Protein AF-0000000066062321 (afdb_homodimer)

Nearest PDB structures (foldseek):
  8ylg-assembly1_B  TM=7.513E-01  e=1.293E-10  Burkholderia thailandensis
  3gfm-assembly1_A-2  TM=7.451E-01  e=4.546E-08  Sulfurisphaera tokodaii
  3zmd-assembly2_D  TM=7.641E-01  e=1.041E-07  Streptomyces coelicolor
  4ld5-assembly1_A  TM=7.174E-01  e=3.278E-07  Staphylococcus aureus
  3f3x-assembly1_A-2  TM=6.915E-01  e=3.076E-07  Saccharolobus solfataricus

Organism: Escherichia coli (NCBI:txid562)

Secondary structure (DSSP, 8-state):
--HHHHHHHHHHHHHHH-TTS-HHHHHHHHHHHHHHHHHHHHHHHHHHTTT--HHHHHHHHHHHHSGGGEE-HHHHHHHHT--HHHHHHHHHHHHHTTSEEEEE-SS-TT-EEEEE-HHHHHHHHHHHHHHHHHHHHHTTTS-HHHHHHHHHHHHHHHHHHHT-/--HHHHHHHHHHHHHHH-TTS-HHHHHHHHHHHHHHHHHHHHHHHHHHTTT--HHHHHHHHHHHHSTTSEE-HHHHHHHHT--HHHHHHHHHHHHHTTSEEEEE-SS-TT-EEEEE-HHHHHHHHHHHHHHHHHHHHHTTTS-HHHHHHHHHHHHHHHHHHHT-

pLDDT: mean 87.64, std 11.17, range [34.56, 98.19]

InterPro domains:
  IPR000835 MarR-type HTH domain [PF12802] (50-110)
  IPR000835 MarR-type HTH domain [PR00598] (71-87)
  IPR000835 MarR-type HTH domain [PR00598] (88-103)
  IPR000835 MarR-type HTH domain [PR00598] (107-123)
  IPR000835 MarR-type HTH domain [PR00598] (137-157)
  IPR000835 MarR-type HTH domain [PS50995] (25-159)
  IPR000835 MarR-type HTH domain [SM00347] (45-147)
  IPR011991 ArsR-like helix-turn-helix domain [cd00090] (60-124)
  IPR023187 Transcriptional regulator MarR-type, conserved site [PS01117] (86-120)
  IPR036388 Winged helix-like DNA-binding domain superfamily [G3DSA:1.10.10.10] (4-163)
  IPR036390 Winged helix DNA-binding domain superfamily [SSF46785] (16-162)

Sequence (328 aa):
MNNTDLLEKIIRHQQNKDPAYPFREHLLMQLCIRVNKKIQNSTSEFFGAYGINHSVYMVLAILSMEEQHCLSPSEISQKLQFTRTNITRITDFLEKAGYIKRTDSREDRRTKKISLTSEGMFFIQRLTLAQNTYLKELWSNLTCDECEMFEVISKKLLAHFSDIMNNTDLLEKIIRHQQNKDPAYPFREHLLMQLCIRVNKKIQNSTSEFFGAYGINHSVYMVLAILSMEEQHCLSPSEISQKLQFTRTNITRITDFLEKAGYIKRTDSREDRRTKKISLTSEGMFFIQRLTLAQNTYLKELWSNLTCDECEMFEVISKKLLAHFSDI

Foldseek 3Di:
DDPLVVLLVVLVVVCVVPVPRPSVVSVVVSVVVVVVVVVQVLQQVLVVVVVDGPVLLLLLVVLLPDDQSKDFLVVSCVVVVDDSVVSVVSLVVCVVVVQWDWDQDPVHSPTIMIGGDPVNNVSSVVSVVSVVVVVCVVCVVDDPVRVVVVVVVVVVVVVVVVVD/DDVLVVLLVVLVVVCVVPVPRPSVVSVVVSVVVVVVVVVQVLQQVLVVVVVDGPVLLLLLVVLLPDPQSKDFLVVSCVVVVDDSVVSVVSLVVCVVVVQWDWDQDPVHSPTIMIHGDPVNNVSSVVSVVSVVVVVCVVCVPDDPVRVVVVVVVVVVVVVVVVVD

Solvent-accessible surface area (backbone atoms only — not comparable to full-atom values): 17795 Å² total; per-residue (Å²): 137,61,68,56,62,50,48,50,51,52,46,51,52,44,33,71,74,34,80,83,43,52,51,68,47,50,50,50,52,51,41,48,52,51,40,44,51,49,50,50,51,52,51,49,50,58,36,44,75,73,75,42,48,71,69,53,48,50,52,52,49,54,31,69,70,33,77,90,17,46,41,35,66,66,54,50,24,65,70,59,69,46,52,68,68,55,49,50,53,46,49,52,53,34,36,74,72,48,27,32,46,79,40,69,29,85,88,41,77,82,36,54,30,40,27,58,31,75,59,23,48,53,48,52,53,51,49,51,55,53,47,40,54,50,39,52,60,70,52,58,88,50,52,75,67,52,49,52,48,49,48,53,51,40,52,51,53,43,55,54,56,72,71,99,138,63,66,57,63,49,49,51,50,52,48,49,52,46,33,72,74,35,80,84,42,52,52,68,48,51,49,48,51,52,42,48,53,51,41,45,51,50,51,50,52,51,51,50,52,56,36,44,74,72,75,42,50,70,66,53,48,50,54,52,49,56,30,67,69,33,95,78,18,51,43,32,67,65,54,51,24,65,70,61,68,45,52,68,69,55,49,51,53,46,50,52,52,34,37,74,72,47,28,33,48,77,41,68,30,85,90,42,77,82,38,53,30,39,26,61,30,75,58,22,50,52,49,51,51,51,49,50,54,53,48,41,56,50,38,51,59,70,50,59,87,49,52,75,67,53,50,51,49,51,48,54,51,40,50,53,54,43,56,56,58,72,70,100

Radius of gyration: 24.1 Å; Cα contacts (8 Å, |Δi|>4): 325; chains: 2; bounding box: 48×64×63 Å

Structure (mmCIF, N/CA/C/O backbone):
data_AF-0000000066062321-model_v1
#
loop_
_entity.id
_entity.type
_entity.pdbx_description
1 polymer 'HTH-type transcriptional regulator PapX'
#
loop_
_atom_site.group_PDB
_atom_site.id
_atom_site.type_symbol
_atom_site.label_atom_id
_atom_site.label_alt_id
_atom_site.label_comp_id
_atom_site.label_asym_id
_atom_site.label_entity_id
_atom_site.label_seq_id
_atom_site.pdbx_PDB_ins_code
_atom_site.Cartn_x
_atom_site.Cartn_y
_atom_site.Cartn_z
_atom_site.occupancy
_atom_site.B_iso_or_equiv
_atom_site.auth_seq_id
_atom_site.auth_comp_id
_atom_site.auth_asym_id
_atom_site.auth_atom_id
_atom_site.pdbx_PDB_model_num
ATOM 1 N N . MET A 1 1 ? 7.809 1.771 16.75 1 35.53 1 MET A N 1
ATOM 2 C CA . MET A 1 1 ? 6.688 2.611 17.156 1 35.53 1 MET A CA 1
ATOM 3 C C . MET A 1 1 ? 6.051 3.295 15.953 1 35.53 1 MET A C 1
ATOM 5 O O . MET A 1 1 ? 6.715 4.051 15.242 1 35.53 1 MET A O 1
ATOM 9 N N . ASN A 1 2 ? 5.027 2.715 15.102 1 51.47 2 ASN A N 1
ATOM 10 C CA . ASN A 1 2 ? 4.594 2.799 13.711 1 51.47 2 ASN A CA 1
ATOM 11 C C . ASN A 1 2 ? 3.863 4.109 13.43 1 51.47 2 ASN A C 1
ATOM 13 O O . ASN A 1 2 ? 3.32 4.73 14.344 1 51.47 2 ASN A O 1
ATOM 17 N N . ASN A 1 3 ? 4.438 4.949 12.43 1 62.38 3 ASN A N 1
ATOM 18 C CA . ASN A 1 3 ? 3.934 6.195 11.859 1 62.38 3 ASN A CA 1
ATOM 19 C C . ASN A 1 3 ? 2.418 6.301 12 1 62.38 3 ASN A C 1
ATOM 21 O O . ASN A 1 3 ? 1.872 7.406 12.07 1 62.38 3 ASN A O 1
ATOM 25 N N . THR A 1 4 ? 1.915 5.199 12.594 1 64.88 4 THR A N 1
ATOM 26 C CA . THR A 1 4 ? 0.459 5.176 12.68 1 64.88 4 THR A CA 1
ATOM 27 C C . THR A 1 4 ? -0.018 5.883 13.945 1 64.88 4 THR A C 1
ATOM 29 O O . THR A 1 4 ? -0.998 6.633 13.914 1 64.88 4 THR A O 1
ATOM 32 N N . ASP A 1 5 ? 0.69 5.582 15.07 1 72.44 5 ASP A N 1
ATOM 33 C CA . ASP A 1 5 ? 0.318 6.215 16.328 1 72.44 5 ASP A CA 1
ATOM 34 C C . ASP A 1 5 ? 0.43 7.734 16.234 1 72.44 5 ASP A C 1
ATOM 36 O O . ASP A 1 5 ? -0.42 8.453 16.766 1 72.44 5 ASP A O 1
ATOM 40 N N . LEU A 1 6 ? 1.456 8.078 15.602 1 76.12 6 LEU A N 1
ATOM 41 C CA . LEU A 1 6 ? 1.659 9.516 15.445 1 76.12 6 LEU A CA 1
ATOM 42 C C . LEU A 1 6 ? 0.573 10.133 14.57 1 76.12 6 LEU A C 1
ATOM 44 O O . LEU A 1 6 ? 0.088 11.227 14.852 1 76.12 6 LEU A O 1
ATOM 48 N N . LEU A 1 7 ? 0.237 9.453 13.547 1 75.75 7 LEU A N 1
ATOM 49 C CA . LEU A 1 7 ? -0.83 9.945 12.68 1 75.75 7 LEU A CA 1
ATOM 50 C C . LEU A 1 7 ? -2.133 10.102 13.453 1 75.75 7 LEU A C 1
ATOM 52 O O . LEU A 1 7 ? -2.871 11.062 13.25 1 75.75 7 LEU A O 1
ATOM 56 N N . GLU A 1 8 ? -2.334 9.156 14.32 1 76.81 8 GLU A N 1
ATOM 57 C CA . GLU A 1 8 ? -3.527 9.25 15.156 1 76.81 8 GLU A CA 1
ATOM 58 C C . GLU A 1 8 ? -3.48 10.477 16.062 1 76.81 8 GLU A C 1
ATOM 60 O O . GLU A 1 8 ? -4.5 11.141 16.266 1 76.81 8 GLU A O 1
ATOM 65 N N . LYS A 1 9 ? -2.311 10.766 16.625 1 80.56 9 LYS A N 1
ATOM 66 C CA . LYS A 1 9 ? -2.145 11.953 17.453 1 80.56 9 LYS A CA 1
ATOM 67 C C . LYS A 1 9 ? -2.395 13.227 16.656 1 80.56 9 LYS A C 1
ATOM 69 O O . LYS A 1 9 ? -3.025 14.164 17.156 1 80.56 9 LYS A O 1
ATOM 74 N N . ILE A 1 10 ? -1.881 13.234 15.453 1 80.88 10 ILE A N 1
ATOM 75 C CA . ILE A 1 10 ? -2.053 14.391 14.586 1 80.88 10 ILE A CA 1
ATOM 76 C C . ILE A 1 10 ? -3.535 14.586 14.273 1 80.88 10 ILE A C 1
ATOM 78 O O . ILE A 1 10 ? -4.043 15.711 14.32 1 80.88 10 ILE A O 1
ATOM 82 N N . ILE A 1 11 ? -4.164 13.523 14.047 1 80.75 11 ILE A N 1
ATOM 83 C CA . ILE A 1 11 ? -5.586 13.57 13.719 1 80.75 11 ILE A CA 1
ATOM 84 C C . ILE A 1 11 ? -6.375 14.094 14.922 1 80.75 11 ILE A C 1
ATOM 86 O O . ILE A 1 11 ? -7.254 14.945 14.766 1 80.75 11 ILE A O 1
ATOM 90 N N . ARG A 1 12 ? -6.023 13.578 16.047 1 81.62 12 ARG A N 1
ATOM 91 C CA . ARG A 1 12 ? -6.711 14.008 17.266 1 81.62 12 ARG A CA 1
ATOM 92 C C . ARG A 1 12 ? -6.465 15.492 17.531 1 81.62 12 ARG A C 1
ATOM 94 O O . ARG A 1 12 ? -7.367 16.203 17.969 1 81.62 12 ARG A O 1
ATOM 101 N N . HIS A 1 13 ? -5.25 15.891 17.375 1 82.88 13 HIS A N 1
ATOM 102 C CA . HIS A 1 13 ? -4.906 17.297 17.531 1 82.88 13 HIS A CA 1
ATOM 103 C C . HIS A 1 13 ? -5.738 18.172 16.609 1 82.88 13 HIS A C 1
ATOM 105 O O . HIS A 1 13 ? -6.289 19.188 17.031 1 82.88 13 HIS A O 1
ATOM 111 N N . GLN A 1 14 ? -5.855 17.766 15.383 1 83 14 GLN A N 1
ATOM 112 C CA . GLN A 1 14 ? -6.613 18.531 14.406 1 83 14 GLN A CA 1
ATOM 113 C C . GLN A 1 14 ? -8.102 18.531 14.734 1 83 14 GLN A C 1
ATOM 115 O O . GLN A 1 14 ? -8.773 19.547 14.578 1 83 14 GLN A O 1
ATOM 120 N N . GLN A 1 15 ? -8.508 17.391 15.148 1 82.12 15 GLN A N 1
ATOM 121 C CA . GLN A 1 15 ? -9.914 17.281 15.531 1 82.12 15 GLN A CA 1
ATOM 122 C C . GLN A 1 15 ? -10.25 18.234 16.688 1 82.12 15 GLN A C 1
ATOM 124 O O . GLN A 1 15 ? -11.336 18.812 16.719 1 82.12 15 GLN A O 1
ATOM 129 N N . ASN A 1 16 ? -9.344 18.344 17.641 1 83.56 16 ASN A N 1
ATOM 130 C CA . ASN A 1 16 ? -9.539 19.234 18.781 1 83.56 16 ASN A CA 1
ATOM 131 C C . ASN A 1 16 ? -9.523 20.703 18.359 1 83.56 16 ASN A C 1
ATOM 133 O O . ASN A 1 16 ? -10.258 21.531 18.906 1 83.56 16 ASN A O 1
ATOM 137 N N . LYS A 1 17 ? -8.742 20.984 17.406 1 81.06 17 LYS A N 1
ATOM 138 C CA . LYS A 1 17 ? -8.617 22.359 16.922 1 81.06 17 LYS A CA 1
ATOM 139 C C . LYS A 1 17 ? -9.82 22.75 16.062 1 81.06 17 LYS A C 1
ATOM 141 O O . LYS A 1 17 ? -10.289 23.891 16.141 1 81.06 17 LYS A O 1
ATOM 146 N N . ASP A 1 18 ? -10.266 21.875 15.18 1 82.38 18 ASP A N 1
ATOM 147 C CA . ASP A 1 18 ? -11.383 22.109 14.266 1 82.38 18 ASP A CA 1
ATOM 148 C C . ASP A 1 18 ? -12.383 20.953 14.312 1 82.38 18 ASP A C 1
ATOM 150 O O . ASP A 1 18 ? -12.164 19.906 13.695 1 82.38 18 ASP A O 1
ATOM 154 N N . PRO A 1 19 ? -13.453 21.234 15.047 1 78.75 19 PRO A N 1
ATOM 155 C CA . PRO A 1 19 ? -14.461 20.188 15.188 1 78.75 19 PRO A CA 1
ATOM 156 C C . PRO A 1 19 ? -14.992 19.688 13.844 1 78.75 19 PRO A C 1
ATOM 158 O O . PRO A 1 19 ? -15.539 18.578 13.758 1 78.75 19 PRO A O 1
ATOM 161 N N . ALA A 1 20 ? -14.867 20.516 12.75 1 81.19 20 ALA A N 1
ATOM 162 C CA . ALA A 1 20 ? -15.344 20.109 11.43 1 81.19 20 ALA A CA 1
ATOM 163 C C . ALA A 1 20 ? -14.305 19.266 10.711 1 81.19 20 ALA A C 1
ATOM 165 O O . ALA A 1 20 ? -14.508 18.859 9.562 1 81.19 20 ALA A O 1
ATOM 166 N N . TYR A 1 21 ? -13.273 18.938 11.492 1 84.12 21 TYR A N 1
ATOM 167 C CA . TYR A 1 21 ? -12.211 18.094 10.953 1 84.12 21 TYR A CA 1
ATOM 168 C C . TYR A 1 21 ? -12.75 16.719 10.578 1 84.12 21 TYR A C 1
ATOM 170 O O . TYR A 1 21 ? -13.484 16.094 11.359 1 84.12 21 TYR A O 1
ATOM 178 N N . PRO A 1 22 ? -12.453 16.312 9.352 1 87.38 22 PRO A N 1
ATOM 179 C CA . PRO A 1 22 ? -12.938 15 8.922 1 87.38 22 PRO A CA 1
ATOM 180 C C . PRO A 1 22 ? -12.18 13.852 9.578 1 87.38 22 PRO A C 1
ATOM 182 O O . PRO A 1 22 ? -11.477 13.102 8.898 1 87.38 22 PRO A O 1
ATOM 185 N N . PHE A 1 23 ? -12.531 13.719 10.852 1 85.25 23 PHE A N 1
ATOM 186 C CA . PHE A 1 23 ? -11.828 12.734 11.664 1 85.25 23 PHE A CA 1
ATOM 187 C C . PHE A 1 23 ? -12.055 11.328 11.117 1 85.25 23 PHE A C 1
ATOM 189 O O . PHE A 1 23 ? -11.094 10.57 10.945 1 85.25 23 PHE A O 1
ATOM 196 N N . ARG A 1 24 ? -13.25 11.016 10.836 1 86 24 ARG A N 1
ATOM 197 C CA . ARG A 1 24 ? -13.586 9.68 10.359 1 86 24 ARG A CA 1
ATOM 198 C C . ARG A 1 24 ? -12.844 9.359 9.062 1 86 24 ARG A C 1
ATOM 200 O O . ARG A 1 24 ? -12.258 8.281 8.93 1 86 24 ARG A O 1
ATOM 207 N N . GLU A 1 25 ? -12.828 10.312 8.188 1 88.75 25 GLU A N 1
ATOM 208 C CA . GLU A 1 25 ? -12.188 10.117 6.887 1 88.75 25 GLU A CA 1
ATOM 209 C C . GLU A 1 25 ? -10.688 9.898 7.035 1 88.75 25 GLU A C 1
ATOM 211 O O . GLU A 1 25 ? -10.102 9.07 6.336 1 88.75 25 GLU A O 1
ATOM 216 N N . HIS A 1 26 ? -10.164 10.602 7.934 1 87.94 26 HIS A N 1
ATOM 217 C CA . HIS A 1 26 ? -8.734 10.445 8.18 1 87.94 26 HIS A CA 1
ATOM 218 C C . HIS A 1 26 ? -8.43 9.086 8.789 1 87.94 26 HIS A C 1
ATOM 220 O O . HIS A 1 26 ? -7.453 8.43 8.406 1 87.94 26 HIS A O 1
ATOM 226 N N . LEU A 1 27 ? -9.234 8.727 9.711 1 85.06 27 LEU A N 1
ATOM 227 C CA . LEU A 1 27 ? -9.07 7.418 10.336 1 85.06 27 LEU A CA 1
ATOM 228 C C . LEU A 1 27 ? -9.188 6.301 9.305 1 85.06 27 LEU A C 1
ATOM 230 O O . LEU A 1 27 ? -8.383 5.359 9.312 1 85.06 27 LEU A O 1
ATOM 234 N N . LEU A 1 28 ? -10.133 6.367 8.453 1 89.75 28 LEU A N 1
ATOM 235 C CA . LEU A 1 28 ? -10.336 5.359 7.422 1 89.75 28 LEU A CA 1
ATOM 236 C C . LEU A 1 28 ? -9.117 5.27 6.504 1 89.75 28 LEU A C 1
ATOM 238 O O . LEU A 1 28 ? -8.711 4.172 6.113 1 89.75 28 LEU A O 1
ATOM 242 N N . MET A 1 29 ? -8.617 6.379 6.191 1 88.38 29 MET A N 1
ATOM 243 C CA . MET A 1 29 ? -7.418 6.406 5.363 1 88.38 29 MET A CA 1
ATOM 244 C C . MET A 1 29 ? -6.258 5.711 6.066 1 88.38 29 MET A C 1
ATOM 246 O O . MET A 1 29 ? -5.547 4.91 5.457 1 88.38 29 MET A O 1
ATOM 250 N N . GLN A 1 30 ? -6.113 6.043 7.32 1 84.62 30 GLN A N 1
ATOM 251 C CA . GLN A 1 30 ? -5.051 5.426 8.109 1 84.62 30 GLN A CA 1
ATOM 252 C C . GLN A 1 30 ? -5.23 3.912 8.188 1 84.62 30 GLN A C 1
ATOM 254 O O . GLN A 1 30 ? -4.262 3.16 8.086 1 84.62 30 GLN A O 1
ATOM 259 N N . LEU A 1 31 ? -6.391 3.49 8.359 1 87.19 31 LEU A N 1
ATOM 260 C CA . LEU A 1 31 ? -6.691 2.066 8.453 1 87.19 31 LEU A CA 1
ATOM 261 C C . LEU A 1 31 ? -6.395 1.361 7.129 1 87.19 31 LEU A C 1
ATOM 263 O O . LEU A 1 31 ? -5.832 0.263 7.121 1 87.19 31 LEU A O 1
ATOM 267 N N . CYS A 1 32 ? -6.742 1.964 6.043 1 88.44 32 CYS A N 1
ATOM 268 C CA . CYS A 1 32 ? -6.426 1.414 4.73 1 88.44 32 CYS A CA 1
ATOM 269 C C . CYS A 1 32 ? -4.926 1.195 4.574 1 88.44 32 CYS A C 1
ATOM 271 O O . CYS A 1 32 ? -4.492 0.13 4.137 1 88.44 32 CYS A O 1
ATOM 273 N N . ILE A 1 33 ? -4.219 2.158 4.992 1 84.69 33 ILE A N 1
ATOM 274 C CA . ILE A 1 33 ? -2.768 2.121 4.852 1 84.69 33 ILE A CA 1
ATOM 275 C C . ILE A 1 33 ? -2.191 1.019 5.738 1 84.69 33 ILE A C 1
ATOM 277 O O . ILE A 1 33 ? -1.355 0.229 5.293 1 84.69 33 ILE A O 1
ATOM 281 N N . ARG A 1 34 ? -2.645 0.97 6.918 1 85.44 34 ARG A N 1
ATOM 282 C CA . ARG A 1 34 ? -2.129 -0.003 7.875 1 85.44 34 ARG A CA 1
ATOM 283 C C . ARG A 1 34 ? -2.477 -1.426 7.453 1 85.44 34 ARG A C 1
ATOM 285 O O . ARG A 1 34 ? -1.644 -2.33 7.555 1 85.44 34 ARG A O 1
ATOM 292 N N . VAL A 1 35 ? -3.646 -1.633 7.016 1 88.88 35 VAL A N 1
ATOM 293 C CA . VAL A 1 35 ? -4.078 -2.955 6.574 1 88.88 35 VAL A CA 1
ATOM 294 C C . VAL A 1 35 ? -3.232 -3.4 5.383 1 88.88 35 VAL A C 1
ATOM 296 O O . VAL A 1 35 ? -2.748 -4.535 5.348 1 88.88 35 VAL A O 1
ATOM 299 N N . ASN A 1 36 ? -3.096 -2.545 4.48 1 87.69 36 ASN A N 1
ATOM 300 C CA . ASN A 1 36 ? -2.307 -2.881 3.299 1 87.69 36 ASN A CA 1
ATOM 301 C C . ASN A 1 36 ? -0.862 -3.209 3.664 1 87.69 36 ASN A C 1
ATOM 303 O O . ASN A 1 36 ? -0.272 -4.137 3.109 1 87.69 36 ASN A O 1
ATOM 307 N N . LYS A 1 37 ? -0.28 -2.418 4.504 1 85.75 37 LYS A N 1
ATOM 308 C CA . LYS A 1 37 ? 1.086 -2.684 4.945 1 85.75 37 LYS A CA 1
ATOM 309 C C . LYS A 1 37 ? 1.198 -4.066 5.578 1 85.75 37 LYS A C 1
ATOM 311 O O . LYS A 1 37 ? 2.156 -4.801 5.316 1 85.75 37 LYS A O 1
ATOM 316 N N . LYS A 1 38 ? 0.318 -4.371 6.352 1 86.25 38 LYS A N 1
ATOM 317 C CA . LYS A 1 38 ? 0.315 -5.676 7 1 86.25 38 LYS A CA 1
ATOM 318 C C . LYS A 1 38 ? 0.171 -6.801 5.977 1 86.25 38 LYS A C 1
ATOM 320 O O . LYS A 1 38 ? 0.867 -7.812 6.055 1 86.25 38 LYS A O 1
ATOM 325 N N . ILE A 1 39 ? -0.738 -6.645 5.086 1 87.44 39 ILE A N 1
ATOM 326 C CA . ILE A 1 39 ? -0.944 -7.633 4.031 1 87.44 39 ILE A CA 1
ATOM 327 C C . ILE A 1 39 ? 0.337 -7.789 3.217 1 87.44 39 ILE A C 1
ATOM 329 O O . ILE A 1 39 ? 0.768 -8.914 2.939 1 87.44 39 ILE A O 1
ATOM 333 N N . GLN A 1 40 ? 0.905 -6.715 2.861 1 87.44 40 GLN A N 1
ATOM 334 C CA . GLN A 1 40 ? 2.141 -6.754 2.088 1 87.44 40 GLN A CA 1
ATOM 335 C C . GLN A 1 40 ? 3.242 -7.484 2.848 1 87.44 40 GLN A C 1
ATOM 337 O O . GLN A 1 40 ? 3.936 -8.336 2.281 1 87.44 40 GLN A O 1
ATOM 342 N N . ASN A 1 41 ? 3.391 -7.129 4.105 1 88.44 41 ASN A N 1
ATOM 343 C CA . ASN A 1 41 ? 4.398 -7.785 4.934 1 88.44 41 ASN A CA 1
ATOM 344 C C . ASN A 1 41 ? 4.133 -9.289 5.047 1 88.44 41 ASN A C 1
ATOM 346 O O . ASN A 1 41 ? 5.059 -10.094 4.922 1 88.44 41 ASN A O 1
ATOM 350 N N . SER A 1 42 ? 2.912 -9.609 5.281 1 88.56 42 SER A N 1
ATOM 351 C CA . SER A 1 42 ? 2.531 -11.008 5.422 1 88.56 42 SER A CA 1
ATOM 352 C C . SER A 1 42 ? 2.768 -11.781 4.125 1 88.56 42 SER A C 1
ATOM 354 O O . SER A 1 42 ? 3.297 -12.891 4.148 1 88.56 42 SER A O 1
ATOM 356 N N . THR A 1 43 ? 2.416 -11.203 3.035 1 90.12 43 THR A N 1
ATOM 357 C CA . THR A 1 43 ? 2.59 -11.844 1.733 1 90.12 43 THR A CA 1
ATOM 358 C C . THR A 1 43 ? 4.07 -12.008 1.408 1 90.12 43 THR A C 1
ATOM 360 O O . THR A 1 43 ? 4.488 -13.055 0.906 1 90.12 43 THR A O 1
ATOM 363 N N . SER A 1 44 ? 4.82 -10.953 1.71 1 92.44 44 SER A N 1
ATOM 364 C CA . SER A 1 44 ? 6.262 -11.031 1.497 1 92.44 44 SER A CA 1
ATOM 365 C C . SER A 1 44 ? 6.883 -12.156 2.324 1 92.44 44 SER A C 1
ATOM 367 O O . SER A 1 44 ? 7.754 -12.883 1.839 1 92.44 44 SER A O 1
ATOM 369 N N . GLU A 1 45 ? 6.453 -12.242 3.531 1 92.69 45 GLU A N 1
ATOM 370 C CA . GLU A 1 45 ? 6.941 -13.305 4.398 1 92.69 45 GLU A CA 1
ATOM 371 C C . GLU A 1 45 ? 6.566 -14.68 3.85 1 92.69 45 GLU A C 1
ATOM 373 O O . GLU A 1 45 ? 7.375 -15.609 3.875 1 92.69 45 GLU A O 1
ATOM 378 N N . PHE A 1 46 ? 5.43 -14.836 3.379 1 93.12 46 PHE A N 1
ATOM 379 C CA . PHE A 1 46 ? 4.961 -16.094 2.805 1 93.12 46 PHE A CA 1
ATOM 380 C C . PHE A 1 46 ? 5.844 -16.516 1.637 1 93.12 46 PHE A C 1
ATOM 382 O O . PHE A 1 46 ? 6.387 -17.625 1.631 1 93.12 46 PHE A O 1
ATOM 389 N N . PHE A 1 47 ? 6.047 -15.648 0.625 1 94.94 47 PHE A N 1
ATOM 390 C CA . PHE A 1 47 ? 6.852 -15.977 -0.544 1 94.94 47 PHE A CA 1
ATOM 391 C C . PHE A 1 47 ? 8.32 -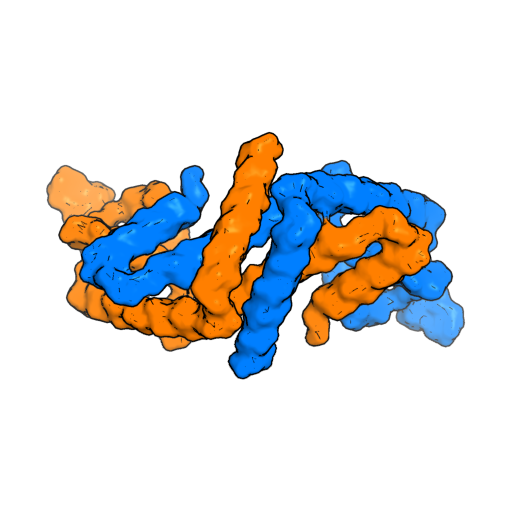16.156 -0.164 1 94.94 47 PHE A C 1
ATOM 393 O O . PHE A 1 47 ? 9.016 -17 -0.721 1 94.94 47 PHE A O 1
ATOM 400 N N . GLY A 1 48 ? 8.695 -15.328 0.773 1 95.75 48 GLY A N 1
ATOM 401 C CA . GLY A 1 48 ? 10.062 -15.445 1.263 1 95.75 48 GLY A CA 1
ATOM 402 C C . GLY A 1 48 ? 10.375 -16.812 1.826 1 95.75 48 GLY A C 1
ATOM 403 O O . GLY A 1 48 ? 11.508 -17.297 1.698 1 95.75 48 GLY A O 1
ATOM 404 N N . ALA A 1 49 ? 9.445 -17.422 2.42 1 95.38 49 ALA A N 1
ATOM 405 C CA . ALA A 1 49 ? 9.625 -18.75 2.996 1 95.38 49 ALA A CA 1
ATOM 406 C C . ALA A 1 49 ? 9.945 -19.781 1.913 1 95.38 49 ALA A C 1
ATOM 408 O O . ALA A 1 49 ? 10.531 -20.828 2.197 1 95.38 49 ALA A O 1
ATOM 409 N N . TYR A 1 50 ? 9.641 -19.469 0.687 1 95.56 50 TYR A N 1
ATOM 410 C CA . TYR A 1 50 ? 9.898 -20.359 -0.438 1 95.56 50 TYR A CA 1
ATOM 411 C C . TYR A 1 50 ? 11.07 -19.844 -1.278 1 95.56 50 TYR A C 1
ATOM 413 O O . TYR A 1 50 ? 11.32 -20.359 -2.371 1 95.56 50 TYR A O 1
ATOM 421 N N . GLY A 1 51 ? 11.68 -18.781 -0.813 1 95.56 51 GLY A N 1
ATOM 422 C CA . GLY A 1 51 ? 12.875 -18.25 -1.458 1 95.56 51 GLY A CA 1
ATOM 423 C C . GLY A 1 51 ? 12.578 -17.453 -2.709 1 95.56 51 GLY A C 1
ATOM 424 O O . GLY A 1 51 ? 13.43 -17.328 -3.592 1 95.56 51 GLY A O 1
ATOM 425 N N . ILE A 1 52 ? 11.344 -16.984 -2.85 1 96.56 52 ILE A N 1
ATOM 426 C CA . ILE A 1 52 ? 10.992 -16.219 -4.039 1 96.56 52 ILE A CA 1
ATOM 427 C C . ILE A 1 52 ? 10.266 -14.938 -3.627 1 96.56 52 ILE A C 1
ATOM 429 O O . ILE A 1 52 ? 9.984 -14.727 -2.443 1 96.56 52 ILE A O 1
ATOM 433 N N . ASN A 1 53 ? 10.023 -14.055 -4.547 1 94.06 53 ASN A N 1
ATOM 434 C CA . ASN A 1 53 ? 9.18 -12.883 -4.352 1 94.06 53 ASN A CA 1
ATOM 435 C C . ASN A 1 53 ? 7.938 -12.93 -5.238 1 94.06 53 ASN A C 1
ATOM 437 O O . ASN A 1 53 ? 7.723 -13.898 -5.961 1 94.06 53 ASN A O 1
ATOM 441 N N . HIS A 1 54 ? 7.148 -11.938 -5.105 1 90.5 54 HIS A N 1
ATOM 442 C CA . HIS A 1 54 ? 5.871 -11.906 -5.809 1 90.5 54 HIS A CA 1
ATOM 443 C C . HIS A 1 54 ? 6.074 -11.93 -7.32 1 90.5 54 HIS A C 1
ATOM 445 O O . HIS A 1 54 ? 5.312 -12.578 -8.047 1 90.5 54 HIS A O 1
ATOM 451 N N . SER A 1 55 ? 7.094 -11.258 -7.801 1 92.81 55 SER A N 1
ATOM 452 C CA . SER A 1 55 ? 7.328 -11.188 -9.242 1 92.81 55 SER A CA 1
ATOM 453 C C . SER A 1 55 ? 7.695 -12.555 -9.805 1 92.81 55 SER A C 1
ATOM 455 O O . SER A 1 55 ? 7.262 -12.914 -10.906 1 92.81 55 SER A O 1
ATOM 457 N N . VAL A 1 56 ? 8.516 -13.219 -9.094 1 95.56 56 VAL A N 1
ATOM 458 C CA . VAL A 1 56 ? 8.898 -14.57 -9.5 1 95.56 56 VAL A CA 1
ATOM 459 C C . VAL A 1 56 ? 7.656 -15.461 -9.539 1 95.56 56 VAL A C 1
ATOM 461 O O . VAL A 1 56 ? 7.457 -16.219 -10.492 1 95.56 56 VAL A O 1
ATOM 464 N N . TYR A 1 57 ? 6.836 -15.305 -8.547 1 93.44 57 TYR A N 1
ATOM 465 C CA . TYR A 1 57 ? 5.586 -16.062 -8.508 1 93.44 57 TYR A CA 1
ATOM 466 C C . TYR A 1 57 ? 4.73 -15.758 -9.734 1 93.44 57 TYR A C 1
ATOM 468 O O . TYR A 1 57 ? 4.164 -16.672 -10.344 1 93.44 57 TYR A O 1
ATOM 476 N N . MET A 1 58 ? 4.625 -14.547 -10.055 1 91.75 58 MET A N 1
ATOM 477 C CA . MET A 1 58 ? 3.785 -14.141 -11.18 1 91.75 58 MET A CA 1
ATOM 478 C C . MET A 1 58 ? 4.262 -14.781 -12.477 1 91.75 58 MET A C 1
ATOM 480 O O . MET A 1 58 ? 3.449 -15.227 -13.289 1 91.75 58 MET A O 1
ATOM 484 N N . VAL A 1 59 ? 5.484 -14.852 -12.688 1 94.88 59 VAL A N 1
ATOM 485 C CA . VAL A 1 59 ? 6.039 -15.469 -13.891 1 94.88 59 VAL A CA 1
ATOM 486 C C . VAL A 1 59 ? 5.699 -16.953 -13.914 1 94.88 59 VAL A C 1
ATOM 488 O O . VAL A 1 59 ? 5.238 -17.469 -14.93 1 94.88 59 VAL A O 1
ATOM 491 N N . LEU A 1 60 ? 5.918 -17.609 -12.805 1 95.94 60 LEU A N 1
ATOM 492 C CA . LEU A 1 60 ? 5.594 -19.016 -12.711 1 95.94 60 LEU A CA 1
ATOM 493 C C . LEU A 1 60 ? 4.109 -19.25 -12.961 1 95.94 60 LEU A C 1
ATOM 495 O O . LEU A 1 60 ? 3.738 -20.203 -13.672 1 95.94 60 LEU A O 1
ATOM 499 N N . ALA A 1 61 ? 3.332 -18.406 -12.43 1 91.88 61 ALA A N 1
ATOM 500 C CA . ALA A 1 61 ? 1.883 -18.562 -12.531 1 91.88 61 ALA A CA 1
ATOM 501 C C . ALA A 1 61 ? 1.417 -18.422 -13.977 1 91.88 61 ALA A C 1
ATOM 503 O O . ALA A 1 61 ? 0.621 -19.234 -14.461 1 91.88 61 ALA A O 1
ATOM 504 N N . ILE A 1 62 ? 1.88 -17.453 -14.648 1 92.56 62 ILE A N 1
ATOM 505 C CA . ILE A 1 62 ? 1.416 -17.219 -16.016 1 92.56 62 ILE A CA 1
ATOM 506 C C . ILE A 1 62 ? 1.881 -18.359 -16.922 1 92.56 62 ILE A C 1
ATOM 508 O O . ILE A 1 62 ? 1.161 -18.766 -17.828 1 92.56 62 ILE A O 1
ATOM 512 N N . LEU A 1 63 ? 3.094 -18.828 -16.688 1 94.94 63 LEU A N 1
ATOM 513 C CA . LEU A 1 63 ? 3.568 -19.984 -17.453 1 94.94 63 LEU A CA 1
ATOM 514 C C . LEU A 1 63 ? 2.688 -21.203 -17.203 1 94.94 63 LEU A C 1
ATOM 516 O O . LEU A 1 63 ? 2.377 -21.953 -18.141 1 94.94 63 LEU A O 1
ATOM 520 N N . SER A 1 64 ? 2.363 -21.359 -15.992 1 92.94 64 SER A N 1
ATOM 521 C CA . SER A 1 64 ? 1.591 -22.547 -15.609 1 92.94 64 SER A CA 1
ATOM 522 C C . SER A 1 64 ? 0.203 -22.516 -16.234 1 92.94 64 SER A C 1
ATOM 524 O O . SER A 1 64 ? -0.424 -23.578 -16.406 1 92.94 64 SER A O 1
ATOM 526 N N . MET A 1 65 ? -0.281 -21.344 -16.594 1 89.56 65 MET A N 1
ATOM 527 C CA . MET A 1 65 ? -1.632 -21.188 -17.141 1 89.56 65 MET A CA 1
ATOM 528 C C . MET A 1 65 ? -1.642 -21.359 -18.656 1 89.56 65 MET A C 1
ATOM 530 O O . MET A 1 65 ? -2.701 -21.547 -19.25 1 89.56 65 MET A O 1
ATOM 534 N N . GLU A 1 66 ? -0.507 -21.109 -19.219 1 89.25 66 GLU A N 1
ATOM 535 C CA . GLU A 1 66 ? -0.422 -21.141 -20.688 1 89.25 66 GLU A CA 1
ATOM 536 C C . GLU A 1 66 ? -0.466 -22.578 -21.203 1 89.25 66 GLU A C 1
ATOM 538 O O . GLU A 1 66 ? -0.023 -23.516 -20.516 1 89.25 66 GLU A O 1
ATOM 543 N N . GLU A 1 67 ? -0.912 -22.484 -22.5 1 84.44 67 GLU A N 1
ATOM 544 C CA . GLU A 1 67 ? -0.865 -23.766 -23.172 1 84.44 67 GLU A CA 1
ATOM 545 C C . GLU A 1 67 ? 0.568 -24.281 -23.297 1 84.44 67 GLU A C 1
ATOM 547 O O . GLU A 1 67 ? 1.476 -23.516 -23.641 1 84.44 67 GLU A O 1
ATOM 552 N N . GLN A 1 68 ? 0.923 -25.531 -22.844 1 87.44 68 GLN A N 1
ATOM 553 C CA . GLN A 1 68 ? 2.213 -26.219 -22.906 1 87.44 68 GLN A CA 1
ATOM 554 C C . GLN A 1 68 ? 3.197 -25.625 -21.906 1 87.44 68 GLN A C 1
ATOM 556 O O . GLN A 1 68 ? 4.379 -25.984 -21.906 1 87.44 68 GLN A O 1
ATOM 561 N N . HIS A 1 69 ? 2.701 -24.547 -21.172 1 93.56 69 HIS A N 1
ATOM 562 C CA . HIS A 1 69 ? 3.5 -23.938 -20.125 1 93.56 69 HIS A CA 1
ATOM 563 C C . HIS A 1 69 ? 4.73 -23.234 -20.688 1 93.56 69 HIS A C 1
ATOM 565 O O . HIS A 1 69 ? 5.828 -23.359 -20.141 1 93.56 69 HIS A O 1
ATOM 571 N N . CYS A 1 70 ? 4.422 -22.594 -21.922 1 92.62 70 CYS A N 1
ATOM 572 C CA . CYS A 1 70 ? 5.52 -22 -22.672 1 92.62 70 CYS A CA 1
ATOM 573 C C . CYS A 1 70 ? 5.141 -20.609 -23.188 1 92.62 70 CYS A C 1
ATOM 575 O O . CYS A 1 70 ? 4.023 -20.406 -23.672 1 92.62 70 CYS A O 1
ATOM 577 N N . LEU A 1 71 ? 6.008 -19.703 -22.984 1 94.88 71 LEU A N 1
ATOM 578 C CA . LEU A 1 71 ? 5.867 -18.344 -23.5 1 94.88 71 LEU A CA 1
ATOM 579 C C . LEU A 1 71 ? 7.223 -17.766 -23.891 1 94.88 71 LEU A C 1
ATOM 581 O O . LEU A 1 71 ? 8.258 -18.188 -23.359 1 94.88 71 LEU A O 1
ATOM 585 N N . SER A 1 72 ? 7.195 -16.844 -24.812 1 93.81 72 SER A N 1
ATOM 586 C CA . SER A 1 72 ? 8.406 -16.078 -25.078 1 93.81 72 SER A CA 1
ATOM 587 C C . SER A 1 72 ? 8.625 -15.008 -24.016 1 93.81 72 SER A C 1
ATOM 589 O O . SER A 1 72 ? 7.684 -14.586 -23.344 1 93.81 72 SER A O 1
ATOM 591 N N . PRO A 1 73 ? 9.891 -14.602 -23.828 1 93.81 73 PRO A N 1
ATOM 592 C CA . PRO A 1 73 ? 10.141 -13.492 -22.906 1 93.81 73 PRO A CA 1
ATOM 593 C C . PRO A 1 73 ? 9.289 -12.266 -23.219 1 93.81 73 PRO A C 1
ATOM 595 O O . PRO A 1 73 ? 8.805 -11.602 -22.297 1 93.81 73 PRO A O 1
ATOM 598 N N . SER A 1 74 ? 9.047 -12.016 -24.469 1 92.81 74 SER A N 1
ATOM 599 C CA . SER A 1 74 ? 8.25 -10.867 -24.891 1 92.81 74 SER A CA 1
ATOM 600 C C . SER A 1 74 ? 6.793 -11.023 -24.484 1 92.81 74 SER A C 1
ATOM 602 O O . SER A 1 74 ? 6.156 -10.062 -24.047 1 92.81 74 SER A O 1
ATOM 604 N N . GLU A 1 75 ? 6.297 -12.195 -24.609 1 92.5 75 GLU A N 1
ATOM 605 C CA . GLU A 1 75 ? 4.922 -12.469 -24.219 1 92.5 75 GLU A CA 1
ATOM 606 C C . GLU A 1 75 ? 4.746 -12.328 -22.703 1 92.5 75 GLU A C 1
ATOM 608 O O . GLU A 1 75 ? 3.742 -11.781 -22.234 1 92.5 75 GLU A O 1
ATOM 613 N N . ILE A 1 76 ? 5.664 -12.836 -21.953 1 93.56 76 ILE A N 1
ATOM 614 C CA . ILE A 1 76 ? 5.621 -12.719 -20.5 1 93.56 76 ILE A CA 1
ATOM 615 C C . ILE A 1 76 ? 5.637 -11.25 -20.094 1 93.56 76 ILE A C 1
ATOM 617 O O . ILE A 1 76 ? 4.844 -10.82 -19.25 1 93.56 76 ILE A O 1
ATOM 621 N N . SER A 1 77 ? 6.547 -10.508 -20.719 1 93.31 77 SER A N 1
ATOM 622 C CA . SER A 1 77 ? 6.66 -9.078 -20.469 1 93.31 77 SER A CA 1
ATOM 623 C C . SER A 1 77 ? 5.34 -8.359 -20.734 1 93.31 77 SER A C 1
ATOM 625 O O . SER A 1 77 ? 4.887 -7.562 -19.906 1 93.31 77 SER A O 1
ATOM 627 N N . GLN A 1 78 ? 4.676 -8.664 -21.812 1 90.69 78 GLN A N 1
ATOM 628 C CA . GLN A 1 78 ? 3.418 -8.039 -22.203 1 90.69 78 GLN A CA 1
ATOM 629 C C . GLN A 1 78 ? 2.301 -8.398 -21.219 1 90.69 78 GLN A C 1
ATOM 631 O O . GLN A 1 78 ? 1.54 -7.523 -20.797 1 90.69 78 GLN A O 1
ATOM 636 N N . LYS A 1 79 ? 2.242 -9.602 -20.844 1 88.44 79 LYS A N 1
ATOM 637 C CA . LYS A 1 79 ? 1.166 -10.078 -19.984 1 88.44 79 LYS A CA 1
ATOM 638 C C . LYS A 1 79 ? 1.312 -9.531 -18.562 1 88.44 79 LYS A C 1
ATOM 640 O O . LYS A 1 79 ? 0.319 -9.188 -17.922 1 88.44 79 LYS A O 1
ATOM 645 N N . LEU A 1 80 ? 2.549 -9.406 -18.078 1 89.69 80 LEU A N 1
ATOM 646 C CA . LEU A 1 80 ? 2.785 -9.023 -16.703 1 89.69 80 LEU A CA 1
ATOM 647 C C . LEU A 1 80 ? 3.125 -7.539 -16.594 1 89.69 80 LEU A C 1
ATOM 649 O O . LEU A 1 80 ? 3.121 -6.973 -15.5 1 89.69 80 LEU A O 1
ATOM 653 N N . GLN A 1 81 ? 3.463 -6.98 -17.766 1 89.81 81 GLN A N 1
ATOM 654 C CA . GLN A 1 81 ? 3.908 -5.594 -17.812 1 89.81 81 GLN A CA 1
ATOM 655 C C . GLN A 1 81 ? 5.184 -5.398 -17 1 89.81 81 GLN A C 1
ATOM 657 O O . GLN A 1 81 ? 5.285 -4.465 -16.203 1 89.81 81 GLN A O 1
ATOM 662 N N . PHE A 1 82 ? 6.047 -6.355 -17.047 1 90.5 82 PHE A N 1
ATOM 663 C CA . PHE A 1 82 ? 7.391 -6.281 -16.484 1 90.5 82 PHE A CA 1
ATOM 664 C C . PHE A 1 82 ? 8.383 -5.789 -17.531 1 90.5 82 PHE A C 1
ATOM 666 O O . PHE A 1 82 ? 8.18 -5.992 -18.734 1 90.5 82 PHE A O 1
ATOM 673 N N . THR A 1 83 ? 9.383 -5.184 -17.109 1 92.5 83 THR A N 1
ATOM 674 C CA . THR A 1 83 ? 10.445 -4.781 -18.031 1 92.5 83 THR A CA 1
ATOM 675 C C . THR A 1 83 ? 11.242 -5.996 -18.5 1 92.5 83 THR A C 1
ATOM 677 O O . THR A 1 83 ? 11.266 -7.027 -17.828 1 92.5 83 THR A O 1
ATOM 680 N N . ARG A 1 84 ? 11.859 -5.859 -19.672 1 92.06 84 ARG A N 1
ATOM 681 C CA . ARG A 1 84 ? 12.688 -6.934 -20.219 1 92.06 84 ARG A CA 1
ATOM 682 C C . ARG A 1 84 ? 13.812 -7.289 -19.25 1 92.06 84 ARG A C 1
ATOM 684 O O . ARG A 1 84 ? 14.156 -8.469 -19.094 1 92.06 84 ARG A O 1
ATOM 691 N N . THR A 1 85 ? 14.312 -6.293 -18.719 1 95.12 85 THR A N 1
ATOM 692 C CA . THR A 1 85 ? 15.391 -6.492 -17.75 1 95.12 85 THR A CA 1
ATOM 693 C C . THR A 1 85 ? 14.914 -7.363 -16.594 1 95.12 85 THR A C 1
ATOM 695 O O . THR A 1 85 ? 15.609 -8.297 -16.188 1 95.12 85 THR A O 1
ATOM 698 N N . ASN A 1 86 ? 13.719 -7.109 -16.062 1 95.75 86 ASN A N 1
ATOM 699 C CA . ASN A 1 86 ? 13.148 -7.875 -14.961 1 95.75 86 ASN A CA 1
ATOM 700 C C . ASN A 1 86 ? 12.875 -9.32 -15.367 1 95.75 86 ASN A C 1
ATOM 702 O O . ASN A 1 86 ? 13.164 -10.242 -14.602 1 95.75 86 ASN A O 1
ATOM 706 N N . ILE A 1 87 ? 12.359 -9.469 -16.5 1 95.81 87 ILE A N 1
ATOM 707 C CA . ILE A 1 87 ? 12.055 -10.805 -17 1 95.81 87 ILE A CA 1
ATOM 708 C C . ILE A 1 87 ? 13.344 -11.625 -17.109 1 95.81 87 ILE A C 1
ATOM 710 O O . ILE A 1 87 ? 13.383 -12.789 -16.703 1 95.81 87 ILE A O 1
ATOM 714 N N . THR A 1 88 ? 14.383 -11.047 -17.688 1 95.81 88 THR A N 1
ATOM 715 C CA . THR A 1 88 ? 15.656 -11.742 -17.828 1 95.81 88 THR A CA 1
ATOM 716 C C . THR A 1 88 ? 16.203 -12.172 -16.469 1 95.81 88 THR A C 1
ATOM 718 O O . THR A 1 88 ? 16.594 -13.328 -16.297 1 95.81 88 THR A O 1
ATOM 721 N N . ARG A 1 89 ? 16.125 -11.266 -15.562 1 97.31 89 ARG A N 1
ATOM 722 C CA . ARG A 1 89 ? 16.625 -11.57 -14.227 1 97.31 89 ARG A CA 1
ATOM 723 C C . ARG A 1 89 ? 15.828 -12.719 -13.602 1 97.31 89 ARG A C 1
ATOM 725 O O . ARG A 1 89 ? 16.406 -13.648 -13.047 1 97.31 89 ARG A O 1
ATOM 732 N N . ILE A 1 90 ? 14.57 -12.656 -13.672 1 97.62 90 ILE A N 1
ATOM 733 C CA . ILE A 1 90 ? 13.688 -13.641 -13.062 1 97.62 90 ILE A CA 1
ATOM 734 C C . ILE A 1 90 ? 13.875 -15 -13.742 1 97.62 90 ILE A C 1
ATOM 736 O O . ILE A 1 90 ? 13.969 -16.031 -13.07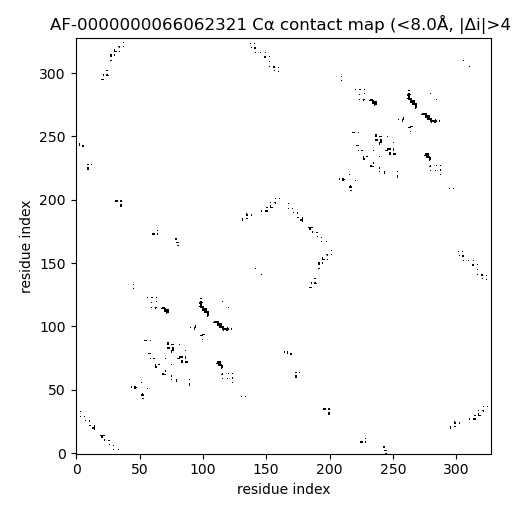8 1 97.62 90 ILE A O 1
ATOM 740 N N . THR A 1 91 ? 13.945 -14.977 -15.039 1 97 91 THR A N 1
ATOM 741 C CA . THR A 1 91 ? 14.07 -16.234 -15.766 1 97 91 THR A CA 1
ATOM 742 C C . THR A 1 91 ? 15.453 -16.844 -15.547 1 97 91 THR A C 1
ATOM 744 O O . THR A 1 91 ? 15.602 -18.062 -15.5 1 97 91 THR A O 1
ATOM 747 N N . ASP A 1 92 ? 16.5 -16 -15.469 1 97.31 92 ASP A N 1
ATOM 748 C CA . ASP A 1 92 ? 17.828 -16.5 -15.109 1 97.31 92 ASP A CA 1
ATOM 749 C C . ASP A 1 92 ? 17.781 -17.234 -13.766 1 97.31 92 ASP A C 1
ATOM 751 O O . ASP A 1 92 ? 18.312 -18.344 -13.641 1 97.31 92 ASP A O 1
ATOM 755 N N . PHE A 1 93 ? 17.141 -16.656 -12.859 1 97.88 93 PHE A N 1
ATOM 756 C CA . PHE A 1 93 ? 17.016 -17.234 -11.523 1 97.88 93 PHE A CA 1
ATOM 757 C C . PHE A 1 93 ? 16.25 -18.547 -11.57 1 97.88 93 PHE A C 1
ATOM 759 O O . PHE A 1 93 ? 16.688 -19.547 -10.984 1 97.88 93 PHE A O 1
ATOM 766 N N . LEU A 1 94 ? 15.156 -18.609 -12.266 1 98.19 94 LEU A N 1
ATOM 767 C CA . LEU A 1 94 ? 14.297 -19.797 -12.344 1 98.19 94 LEU A CA 1
ATOM 768 C C . LEU A 1 94 ? 15 -20.922 -13.086 1 98.19 94 LEU A C 1
ATOM 770 O O . LEU A 1 94 ? 14.812 -22.094 -12.75 1 98.19 94 LEU A O 1
ATOM 774 N N . GLU A 1 95 ? 15.742 -20.531 -14.086 1 97.75 95 GLU A N 1
ATOM 775 C CA . GLU A 1 95 ? 16.484 -21.547 -14.828 1 97.75 95 GLU A CA 1
ATOM 776 C C . GLU A 1 95 ? 17.578 -22.172 -13.961 1 97.75 95 GLU A C 1
ATOM 778 O O . GLU A 1 95 ? 17.75 -23.391 -13.961 1 97.75 95 GLU A O 1
ATOM 783 N N . LYS A 1 96 ? 18.266 -21.344 -13.297 1 97.75 96 LYS A N 1
ATOM 784 C CA . LYS A 1 96 ? 19.297 -21.844 -12.391 1 97.75 96 LYS A CA 1
ATOM 785 C C . LYS A 1 96 ? 18.719 -22.766 -11.328 1 97.75 96 LYS A C 1
ATOM 787 O O . LYS A 1 96 ? 19.359 -23.75 -10.938 1 97.75 96 LYS A O 1
ATOM 792 N N . ALA A 1 97 ? 17.531 -22.547 -10.891 1 97.38 97 ALA A N 1
ATOM 793 C CA . ALA A 1 97 ? 16.844 -23.344 -9.867 1 97.38 97 ALA A CA 1
ATOM 794 C C . ALA A 1 97 ? 16.25 -24.609 -10.461 1 97.38 97 ALA A C 1
ATOM 796 O O . ALA A 1 97 ? 15.773 -25.484 -9.727 1 97.38 97 ALA A O 1
ATOM 797 N N . GLY A 1 98 ? 16.234 -24.641 -11.797 1 97.81 98 GLY A N 1
ATOM 798 C CA . GLY A 1 98 ? 15.742 -25.812 -12.484 1 97.81 98 GLY A CA 1
ATOM 799 C C . GLY A 1 98 ? 14.242 -25.797 -12.711 1 97.81 98 GLY A C 1
ATOM 800 O O . GLY A 1 98 ? 13.641 -26.828 -13.016 1 97.81 98 GLY A O 1
ATOM 801 N N . TYR A 1 99 ? 13.562 -24.641 -12.562 1 98.12 99 TYR A N 1
ATOM 802 C CA . TYR A 1 99 ? 12.109 -24.562 -12.625 1 98.12 99 TYR A CA 1
ATOM 803 C C . TYR A 1 99 ? 11.641 -24.266 -14.047 1 98.12 99 TYR A C 1
ATOM 805 O O . TYR A 1 99 ? 10.477 -24.484 -14.383 1 98.12 99 TYR A O 1
ATOM 813 N N . ILE A 1 100 ? 12.578 -23.688 -14.867 1 98.06 100 ILE A N 1
ATOM 814 C CA . ILE A 1 100 ? 12.219 -23.422 -16.266 1 98.06 100 ILE A CA 1
ATOM 815 C C . ILE A 1 100 ? 13.359 -23.859 -17.172 1 98.06 100 ILE A C 1
ATOM 817 O O . ILE A 1 100 ? 14.469 -24.141 -16.719 1 98.06 100 ILE A O 1
ATOM 821 N N . LYS A 1 101 ? 13.086 -23.969 -18.484 1 96.69 101 LYS A N 1
ATOM 822 C CA . LYS A 1 101 ? 14.055 -24.219 -19.547 1 96.69 101 LYS A CA 1
ATOM 823 C C . LYS A 1 101 ? 13.859 -23.266 -20.719 1 96.69 101 LYS A C 1
ATOM 825 O O . LYS A 1 101 ? 12.719 -22.938 -21.078 1 96.69 101 LYS A O 1
ATOM 830 N N . ARG A 1 102 ? 14.961 -22.875 -21.25 1 94.56 102 ARG A N 1
ATOM 831 C CA . ARG A 1 102 ? 14.93 -22.031 -22.438 1 94.56 102 ARG A CA 1
ATOM 832 C C . ARG A 1 102 ? 15.211 -22.844 -23.688 1 94.56 102 ARG A C 1
ATOM 834 O O . ARG A 1 102 ? 16.109 -23.688 -23.719 1 94.56 102 ARG A O 1
ATOM 841 N N . THR A 1 103 ? 14.359 -22.625 -24.625 1 91.31 103 THR A N 1
ATOM 842 C CA . THR A 1 103 ? 14.555 -23.312 -25.891 1 91.31 103 THR A CA 1
ATOM 843 C C . THR A 1 103 ? 14.398 -22.344 -27.062 1 91.31 103 THR A C 1
ATOM 845 O O . THR A 1 103 ? 13.75 -21.297 -26.922 1 91.31 103 THR A O 1
ATOM 848 N N . ASP A 1 104 ? 15.141 -22.625 -28.141 1 85.19 104 ASP A N 1
ATOM 849 C CA . ASP A 1 104 ? 14.977 -21.844 -29.359 1 85.19 104 ASP A CA 1
ATOM 850 C C . ASP A 1 104 ? 13.672 -22.203 -30.062 1 85.19 104 ASP A C 1
ATOM 852 O O . ASP A 1 104 ? 13.25 -23.359 -30.062 1 85.19 104 ASP A O 1
ATOM 856 N N . SER A 1 105 ? 12.945 -21.109 -30.453 1 73.19 105 SER A N 1
ATOM 857 C CA . SER A 1 105 ? 11.719 -21.375 -31.203 1 73.19 105 SER A CA 1
ATOM 858 C C . SER A 1 105 ? 12.016 -22 -32.562 1 73.19 105 SER A C 1
ATOM 860 O O . SER A 1 105 ? 12.984 -21.625 -33.219 1 73.19 105 SER A O 1
ATOM 862 N N . ARG A 1 106 ? 11.352 -23.047 -32.812 1 66.38 106 ARG A N 1
ATOM 863 C CA . ARG A 1 106 ? 11.539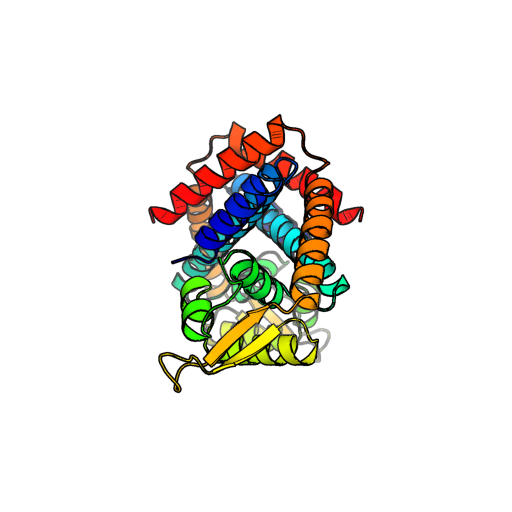 -23.719 -34.094 1 66.38 106 ARG A CA 1
ATOM 864 C C . ARG A 1 106 ? 11.156 -22.812 -35.25 1 66.38 106 ARG A C 1
ATOM 866 O O . ARG A 1 106 ? 11.789 -22.844 -36.312 1 66.38 106 ARG A O 1
ATOM 873 N N . GLU A 1 107 ? 10.094 -22.125 -35 1 64.75 107 GLU A N 1
ATOM 874 C CA . GLU A 1 107 ? 9.555 -21.297 -36.094 1 64.75 107 GLU A CA 1
ATOM 875 C C . GLU A 1 107 ? 10.406 -20.047 -36.312 1 64.75 107 GLU A C 1
ATOM 877 O O . GLU A 1 107 ? 10.539 -19.578 -37.438 1 64.75 107 GLU A O 1
ATOM 882 N N . ASP A 1 108 ? 10.797 -19.469 -35.188 1 63.19 108 ASP A N 1
ATOM 883 C CA . ASP A 1 108 ? 11.617 -18.266 -35.25 1 63.19 108 ASP A CA 1
ATOM 884 C C . ASP A 1 108 ? 12.883 -18.422 -34.406 1 63.19 108 ASP A C 1
ATOM 886 O O . ASP A 1 108 ? 12.859 -18.25 -33.188 1 63.19 108 ASP A O 1
ATOM 890 N N . ARG A 1 109 ? 13.945 -18.984 -35.094 1 63.44 109 ARG A N 1
ATOM 891 C CA . ARG A 1 109 ? 15.227 -19.281 -34.438 1 63.44 109 ARG A CA 1
ATOM 892 C C . ARG A 1 109 ? 15.68 -18.109 -33.594 1 63.44 109 ARG A C 1
ATOM 894 O O . ARG A 1 109 ? 16.578 -18.25 -32.75 1 63.44 109 ARG A O 1
ATOM 901 N N . ARG A 1 110 ? 14.891 -17.016 -33.781 1 60.88 110 ARG A N 1
ATOM 902 C CA . ARG A 1 110 ? 15.367 -15.828 -33.094 1 60.88 110 ARG A CA 1
ATOM 903 C C . ARG A 1 110 ? 14.586 -15.594 -31.797 1 60.88 110 ARG A C 1
ATOM 905 O O . ARG A 1 110 ? 14.977 -14.766 -30.969 1 60.88 110 ARG A O 1
ATOM 912 N N . THR A 1 111 ? 13.594 -16.578 -31.812 1 76.25 111 THR A N 1
ATOM 913 C CA . THR A 1 111 ? 12.781 -16.297 -30.641 1 76.25 111 THR A CA 1
ATOM 914 C C . THR A 1 111 ? 12.984 -17.375 -29.578 1 76.25 111 THR A C 1
ATOM 916 O O . THR A 1 111 ? 12.883 -18.562 -29.859 1 76.25 111 THR A O 1
ATOM 919 N N . LYS A 1 112 ? 13.453 -17 -28.469 1 85 112 LYS A N 1
ATOM 920 C CA . LYS A 1 112 ? 13.633 -17.891 -27.344 1 85 112 LYS A CA 1
ATOM 921 C C . LYS A 1 112 ? 12.312 -18.125 -26.609 1 85 112 LYS A C 1
ATOM 923 O O . LYS A 1 112 ? 11.5 -17.203 -26.5 1 85 112 LYS A O 1
ATOM 928 N N . LYS A 1 113 ? 12.102 -19.391 -26.312 1 93.19 113 LYS A N 1
ATOM 929 C CA . LYS A 1 113 ? 10.914 -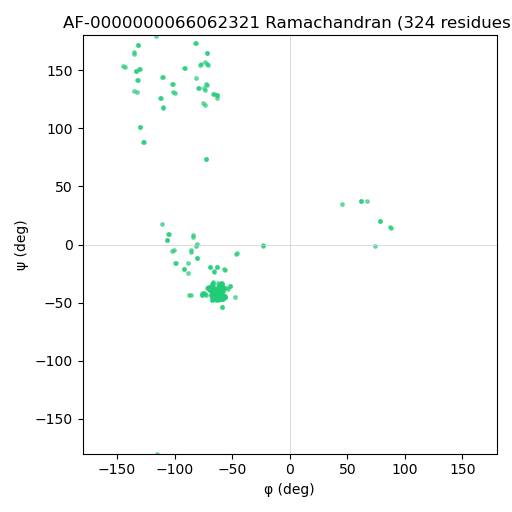19.734 -25.531 1 93.19 113 LYS A CA 1
ATOM 930 C C . LYS A 1 113 ? 11.281 -20.203 -24.125 1 93.19 113 LYS A C 1
ATOM 932 O O . LYS A 1 113 ? 12.344 -20.812 -23.922 1 93.19 113 LYS A O 1
ATOM 937 N N . ILE A 1 114 ? 10.453 -19.844 -23.234 1 96.25 114 ILE A N 1
ATOM 938 C CA . ILE A 1 114 ? 10.602 -20.234 -21.828 1 96.25 114 ILE A CA 1
ATOM 939 C C . ILE A 1 114 ? 9.484 -21.203 -21.453 1 96.25 114 ILE A C 1
ATOM 941 O O .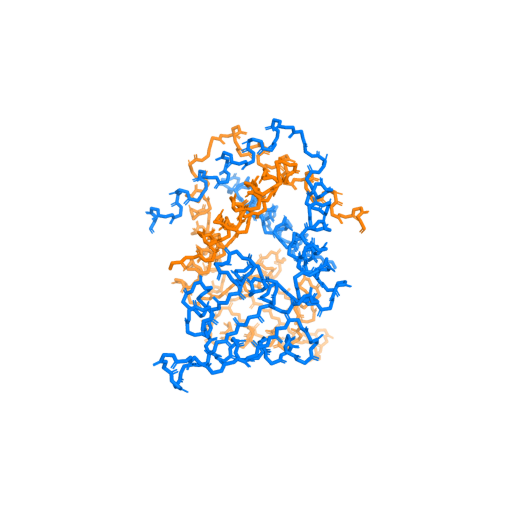 ILE A 1 114 ? 8.305 -20.906 -21.641 1 96.25 114 ILE A O 1
ATOM 945 N N . SER A 1 115 ? 9.898 -22.359 -20.922 1 96.56 115 SER A N 1
ATOM 946 C CA . SER A 1 115 ? 8.898 -23.344 -20.516 1 96.56 115 SER A CA 1
ATOM 947 C C . SER A 1 115 ? 9.164 -23.859 -19.094 1 96.56 115 SER A C 1
ATOM 949 O O . SER A 1 115 ? 10.312 -23.906 -18.656 1 96.56 115 SER A O 1
ATOM 951 N N . LEU A 1 116 ? 8.047 -24.25 -18.438 1 97.56 116 LEU A N 1
ATOM 952 C CA . LEU A 1 116 ? 8.203 -24.875 -17.125 1 97.56 116 LEU A CA 1
ATOM 953 C C . LEU A 1 116 ? 8.766 -26.281 -17.266 1 97.56 116 LEU A C 1
ATOM 955 O O . LEU A 1 116 ? 8.375 -27.031 -18.172 1 97.56 116 LEU A O 1
ATOM 959 N N . THR A 1 117 ? 9.727 -26.625 -16.359 1 97.56 117 THR A N 1
ATOM 960 C CA . THR A 1 117 ? 10.133 -28.016 -16.219 1 97.56 117 THR A CA 1
ATOM 961 C C . THR A 1 117 ? 9.156 -28.781 -15.32 1 97.56 117 THR A C 1
ATOM 963 O O . THR A 1 117 ? 8.219 -28.188 -14.773 1 97.56 117 THR A O 1
ATOM 966 N N . SER A 1 118 ? 9.32 -30.125 -15.195 1 97.06 118 SER A N 1
ATOM 967 C CA . SER A 1 118 ? 8.523 -30.906 -14.258 1 97.06 118 SER A CA 1
ATOM 968 C C . SER A 1 118 ? 8.695 -30.406 -12.828 1 97.06 118 SER A C 1
ATOM 970 O O . SER A 1 118 ? 7.727 -30.344 -12.07 1 97.06 118 SER A O 1
ATOM 972 N N . GLU A 1 119 ? 9.891 -30.031 -12.578 1 97.38 119 GLU A N 1
ATOM 973 C CA . GLU A 1 119 ? 10.18 -29.5 -11.25 1 97.38 119 GLU A CA 1
ATOM 974 C C . GLU A 1 119 ? 9.492 -28.156 -11.031 1 97.38 119 GLU A C 1
ATOM 976 O O . GLU A 1 119 ? 9.008 -27.875 -9.938 1 97.38 119 GLU A O 1
ATOM 981 N N . GLY A 1 120 ? 9.5 -27.344 -12.078 1 97.5 120 GLY A N 1
ATOM 982 C CA . GLY A 1 120 ? 8.828 -26.062 -12.016 1 97.5 120 GLY A CA 1
ATOM 983 C C . GLY A 1 120 ? 7.328 -26.188 -11.82 1 97.5 120 GLY A C 1
ATOM 984 O O . GLY A 1 120 ? 6.734 -25.438 -11.039 1 97.5 120 GLY A O 1
ATOM 985 N N . MET A 1 121 ? 6.824 -27.141 -12.477 1 95.75 121 MET A N 1
ATOM 986 C CA . MET A 1 121 ? 5.395 -27.406 -12.359 1 95.75 121 MET A CA 1
ATOM 987 C C . MET A 1 121 ? 5.039 -27.875 -10.953 1 95.75 121 MET A C 1
ATOM 989 O O . MET A 1 121 ? 4.055 -27.422 -10.367 1 95.75 121 MET A O 1
ATOM 993 N N . PHE A 1 122 ? 5.848 -28.766 -10.445 1 96.31 122 PHE A N 1
ATOM 994 C CA . PHE A 1 122 ? 5.633 -29.266 -9.094 1 96.31 122 PHE A CA 1
ATOM 995 C C . PHE A 1 122 ? 5.75 -28.125 -8.078 1 96.31 122 PHE A C 1
ATOM 997 O O . PHE A 1 122 ? 4.934 -28.031 -7.164 1 96.31 122 PHE A O 1
ATOM 1004 N N . PHE A 1 123 ? 6.641 -27.281 -8.312 1 96.75 123 PHE A N 1
ATOM 1005 C CA . PHE A 1 123 ? 6.883 -26.188 -7.395 1 96.75 123 PHE A CA 1
ATOM 1006 C C . PHE A 1 123 ? 5.699 -25.219 -7.375 1 96.75 123 PHE A C 1
ATOM 1008 O O . PHE A 1 123 ? 5.199 -24.859 -6.309 1 96.75 123 PHE A O 1
ATOM 1015 N N . ILE A 1 124 ? 5.207 -24.812 -8.539 1 95.06 124 ILE A N 1
ATOM 1016 C CA . ILE A 1 124 ? 4.125 -23.828 -8.625 1 95.06 124 ILE A CA 1
ATOM 1017 C C . ILE A 1 124 ? 2.842 -24.438 -8.055 1 95.06 124 ILE A C 1
ATOM 1019 O O . ILE A 1 124 ? 2.041 -23.734 -7.43 1 95.06 124 ILE A O 1
ATOM 1023 N N . GLN A 1 125 ? 2.689 -25.688 -8.211 1 91.88 125 GLN A N 1
ATOM 1024 C CA . GLN A 1 125 ? 1.518 -26.359 -7.652 1 91.88 125 GLN A CA 1
ATOM 1025 C C . GLN A 1 125 ? 1.563 -26.359 -6.129 1 91.88 125 GLN A C 1
ATOM 1027 O O . GLN A 1 125 ? 0.563 -26.062 -5.473 1 91.88 125 GLN A O 1
ATOM 1032 N N . ARG A 1 126 ? 2.703 -26.688 -5.656 1 93.31 126 ARG A N 1
ATOM 1033 C CA . ARG A 1 126 ? 2.895 -26.656 -4.207 1 93.31 126 ARG A CA 1
ATOM 1034 C C . ARG A 1 126 ? 2.691 -25.25 -3.658 1 93.31 126 ARG A C 1
ATOM 1036 O O . ARG A 1 126 ? 2.059 -25.078 -2.613 1 93.31 126 ARG A O 1
ATOM 1043 N N . LEU A 1 127 ? 3.215 -24.328 -4.328 1 93.5 127 LEU A N 1
ATOM 1044 C CA . LEU A 1 127 ? 3.096 -22.938 -3.928 1 93.5 127 LEU A CA 1
ATOM 1045 C C . LEU A 1 127 ? 1.637 -22.484 -3.924 1 93.5 127 LEU A C 1
ATOM 1047 O O . LEU A 1 127 ? 1.197 -21.797 -3.004 1 93.5 127 LEU A O 1
ATOM 1051 N N . THR A 1 128 ? 0.953 -22.875 -4.918 1 89.44 128 THR A N 1
ATOM 1052 C CA . THR A 1 128 ? -0.453 -22.5 -5.047 1 89.44 128 THR A CA 1
ATOM 1053 C C . THR A 1 128 ? -1.267 -23.078 -3.885 1 89.44 128 THR A C 1
ATOM 1055 O O . THR A 1 128 ? -2.088 -22.375 -3.295 1 89.44 128 THR A O 1
ATOM 1058 N N . LEU A 1 129 ? -0.994 -24.281 -3.523 1 90 129 LEU A N 1
ATOM 1059 C CA . LEU A 1 129 ? -1.693 -24.922 -2.412 1 90 129 LEU A CA 1
ATOM 1060 C C . LEU A 1 129 ? -1.366 -24.219 -1.095 1 90 129 LEU A C 1
ATOM 1062 O O . LEU A 1 129 ? -2.256 -24 -0.272 1 90 129 LEU A O 1
ATOM 1066 N N . ALA A 1 130 ? -0.117 -23.953 -0.939 1 93.5 130 ALA A N 1
ATOM 1067 C CA . ALA A 1 130 ? 0.308 -23.25 0.27 1 93.5 130 ALA A CA 1
ATOM 1068 C C . ALA A 1 130 ? -0.315 -21.859 0.346 1 93.5 130 ALA A C 1
ATOM 1070 O O . ALA A 1 130 ? -0.715 -21.406 1.422 1 93.5 130 ALA A O 1
ATOM 1071 N N . GLN A 1 131 ? -0.39 -21.203 -0.722 1 91.06 131 GLN A N 1
ATOM 1072 C CA . GLN A 1 131 ? -0.975 -19.859 -0.784 1 91.06 131 GLN A CA 1
ATOM 1073 C C . GLN A 1 131 ? -2.461 -19.906 -0.438 1 91.06 131 GLN A C 1
ATOM 1075 O O . GLN A 1 131 ? -2.969 -19 0.23 1 91.06 131 GLN A O 1
ATOM 1080 N N . ASN A 1 132 ? -3.119 -20.938 -0.892 1 89.69 132 ASN A N 1
ATOM 1081 C CA . ASN A 1 132 ? -4.531 -21.109 -0.563 1 89.69 132 ASN A CA 1
ATOM 1082 C C . ASN A 1 132 ? -4.75 -21.172 0.946 1 89.69 132 ASN A C 1
ATOM 1084 O O . ASN A 1 132 ? -5.637 -20.5 1.479 1 89.69 132 ASN A O 1
ATOM 1088 N N . THR A 1 133 ? -3.939 -21.953 1.55 1 91.5 133 THR A N 1
ATOM 1089 C CA . THR A 1 133 ? -4.027 -22.078 3 1 91.5 133 THR A CA 1
ATOM 1090 C C . THR A 1 133 ? -3.725 -20.75 3.684 1 91.5 133 THR A C 1
ATOM 1092 O O . THR A 1 133 ? -4.422 -20.359 4.621 1 91.5 133 THR A O 1
ATOM 1095 N N . TYR A 1 134 ? -2.76 -20.125 3.186 1 91.06 134 TYR A N 1
ATOM 1096 C CA . TYR A 1 134 ? -2.35 -18.828 3.705 1 91.06 134 TYR A CA 1
ATOM 1097 C C . TYR A 1 134 ? -3.479 -17.812 3.588 1 91.06 134 TYR A C 1
ATOM 1099 O O . TYR A 1 134 ? -3.77 -17.094 4.539 1 91.06 134 TYR A O 1
ATOM 1107 N N . LEU A 1 135 ? -4.141 -17.75 2.445 1 89.88 135 LEU A N 1
ATOM 1108 C CA . LEU A 1 135 ? -5.219 -16.797 2.189 1 89.88 135 LEU A CA 1
ATOM 1109 C C . LEU A 1 135 ? -6.414 -17.078 3.092 1 89.88 135 LEU A C 1
ATOM 1111 O O . LEU A 1 135 ? -7 -16.156 3.658 1 89.88 135 LEU A O 1
ATOM 1115 N N . LYS A 1 136 ? -6.676 -18.312 3.24 1 89.5 136 LYS A N 1
ATOM 1116 C CA . LYS A 1 136 ? -7.793 -18.688 4.102 1 89.5 136 LYS A CA 1
ATOM 1117 C C . LYS A 1 136 ? -7.535 -18.266 5.547 1 89.5 136 LYS A C 1
ATOM 1119 O O . LYS A 1 136 ? -8.445 -17.781 6.227 1 89.5 136 LYS A O 1
ATOM 1124 N N . GLU A 1 137 ? -6.332 -18.406 5.941 1 89.12 137 GLU A N 1
ATOM 1125 C CA . GLU A 1 137 ? -5.961 -18.016 7.301 1 89.12 137 GLU A CA 1
ATOM 1126 C C . GLU A 1 137 ? -6.016 -16.5 7.48 1 89.12 137 GLU A C 1
ATOM 1128 O O . GLU A 1 137 ? -6.484 -16.016 8.508 1 89.12 137 GLU A O 1
ATOM 1133 N N . LEU A 1 138 ? -5.605 -15.805 6.496 1 87.5 138 LEU A N 1
ATOM 1134 C CA . LEU A 1 138 ? -5.531 -14.344 6.535 1 87.5 138 LEU A CA 1
ATOM 1135 C C . LEU A 1 138 ? -6.914 -13.734 6.734 1 87.5 138 LEU A C 1
ATOM 1137 O O . LEU A 1 138 ? -7.062 -12.734 7.438 1 87.5 138 LEU A O 1
ATOM 1141 N N . TRP A 1 139 ? -7.902 -14.344 6.156 1 90.25 139 TRP A N 1
ATOM 1142 C CA . TRP A 1 139 ? -9.242 -13.766 6.16 1 90.25 139 TRP A CA 1
ATOM 1143 C C . TRP A 1 139 ? -10.148 -14.508 7.141 1 90.25 139 TRP A C 1
ATOM 1145 O O . TRP A 1 139 ? -11.352 -14.242 7.207 1 90.25 139 TRP A O 1
ATOM 1155 N N . SER A 1 140 ? -9.594 -15.383 7.949 1 89.12 140 SER A N 1
ATOM 1156 C CA . SER A 1 140 ? -10.367 -16.297 8.781 1 89.12 140 SER A CA 1
ATOM 1157 C C . SER A 1 140 ? -11.094 -15.555 9.898 1 89.12 140 SER A C 1
ATOM 1159 O O . SER A 1 140 ? -12.086 -16.047 10.43 1 89.12 140 SER A O 1
ATOM 1161 N N . ASN A 1 141 ? -10.695 -14.375 10.234 1 88.19 141 ASN A N 1
ATOM 1162 C CA . ASN A 1 141 ? -11.312 -13.625 11.32 1 88.19 141 ASN A CA 1
ATOM 1163 C C . ASN A 1 141 ? -12.531 -12.844 10.844 1 88.19 141 ASN A C 1
ATOM 1165 O O . ASN A 1 141 ? -13.219 -12.211 11.648 1 88.19 141 ASN A O 1
ATOM 1169 N N . LEU A 1 142 ? -12.781 -12.867 9.586 1 91.62 142 LEU A N 1
ATOM 1170 C CA . LEU A 1 142 ? -13.945 -12.18 9.039 1 91.62 142 LEU A CA 1
ATOM 1171 C C . LEU A 1 142 ? -15.062 -13.164 8.734 1 91.62 142 LEU A C 1
ATOM 1173 O O . LEU A 1 142 ? -14.805 -14.266 8.242 1 91.62 142 LEU A O 1
ATOM 1177 N N . THR A 1 143 ? -16.266 -12.781 9.062 1 92.88 143 THR A N 1
ATOM 1178 C CA . THR A 1 143 ? -17.438 -13.57 8.672 1 92.88 143 THR A CA 1
ATOM 1179 C C . THR A 1 143 ? -17.688 -13.445 7.168 1 92.88 143 THR A C 1
ATOM 1181 O O . THR A 1 143 ? -17.141 -12.555 6.516 1 92.88 143 THR A O 1
ATOM 1184 N N . CYS A 1 144 ? -18.5 -14.344 6.672 1 92.31 144 CYS A N 1
ATOM 1185 C CA . CYS A 1 144 ? -18.875 -14.289 5.258 1 92.31 144 CYS A CA 1
ATOM 1186 C C . CYS A 1 144 ? -19.516 -12.953 4.91 1 92.31 144 CYS A C 1
ATOM 1188 O O . CYS A 1 144 ? -19.203 -12.359 3.875 1 92.31 144 CYS A O 1
ATOM 1190 N N . ASP A 1 145 ? -20.297 -12.461 5.855 1 93.19 145 ASP A N 1
ATOM 1191 C CA . ASP A 1 145 ? -20.969 -11.188 5.645 1 93.19 145 ASP A CA 1
ATOM 1192 C C . ASP A 1 145 ? -19.969 -10.031 5.621 1 93.19 145 ASP A C 1
ATOM 1194 O O . ASP A 1 145 ? -20.094 -9.117 4.805 1 93.19 145 ASP A O 1
ATOM 1198 N N . GLU A 1 146 ? -19 -10.102 6.465 1 93.44 146 GLU A N 1
ATOM 1199 C CA . GLU A 1 146 ? -17.984 -9.055 6.523 1 93.44 146 GLU A CA 1
ATOM 1200 C C . GLU A 1 146 ? -17.109 -9.055 5.266 1 93.44 146 GLU A C 1
ATOM 1202 O O . GLU A 1 146 ? -16.75 -7.996 4.758 1 93.44 146 GLU A O 1
ATOM 1207 N N . CYS A 1 147 ? -16.859 -10.227 4.785 1 93.12 147 CYS A N 1
ATOM 1208 C CA . CYS A 1 147 ? -16.094 -10.344 3.545 1 93.12 147 CYS A CA 1
ATOM 1209 C C . CYS A 1 147 ? -16.859 -9.727 2.377 1 93.12 147 CYS A C 1
ATOM 1211 O O . CYS A 1 147 ? -16.281 -9 1.566 1 93.12 147 CYS A O 1
ATOM 1213 N N . GLU A 1 148 ? -18.109 -10 2.338 1 92.81 148 GLU A N 1
ATOM 1214 C CA . GLU A 1 148 ? -18.938 -9.453 1.271 1 92.81 148 GLU A CA 1
ATOM 1215 C C . GLU A 1 148 ? -19 -7.934 1.346 1 92.81 148 GLU A C 1
ATOM 1217 O O . GLU A 1 148 ? -18.922 -7.25 0.322 1 92.81 148 GLU A O 1
ATOM 1222 N N . MET A 1 149 ? -19.125 -7.438 2.518 1 93 149 MET A N 1
ATOM 1223 C CA . MET A 1 149 ? -19.188 -5.992 2.705 1 93 149 MET A CA 1
ATOM 1224 C C . MET A 1 149 ? -17.859 -5.336 2.326 1 93 149 MET A C 1
ATOM 1226 O O . MET A 1 149 ? -17.844 -4.266 1.721 1 93 149 MET A O 1
ATOM 1230 N N . PHE A 1 150 ? -16.812 -6.023 2.732 1 92.75 150 PHE A N 1
ATOM 1231 C CA . PHE A 1 150 ? -15.484 -5.523 2.373 1 92.75 150 PHE A CA 1
ATOM 1232 C C . PHE A 1 150 ? -15.336 -5.438 0.859 1 92.75 150 PHE A C 1
ATOM 1234 O O . PHE A 1 150 ? -14.797 -4.457 0.339 1 92.75 150 PHE A O 1
ATOM 1241 N N . GLU A 1 151 ? -15.797 -6.426 0.221 1 91.31 151 GLU A N 1
ATOM 1242 C CA . GLU A 1 151 ? -15.75 -6.445 -1.238 1 91.31 151 GLU A CA 1
ATOM 1243 C C . GLU A 1 151 ? -16.547 -5.289 -1.831 1 91.31 151 GLU A C 1
ATOM 1245 O O . GLU A 1 151 ? -16.062 -4.574 -2.709 1 91.31 151 GLU A O 1
ATOM 1250 N N . VAL A 1 152 ? -17.734 -5.066 -1.331 1 91.38 152 VAL A N 1
ATOM 1251 C CA . VAL A 1 152 ? -18.625 -4.035 -1.839 1 91.38 152 VAL A CA 1
ATOM 1252 C C . VAL A 1 152 ? -18 -2.658 -1.623 1 91.38 152 VAL A C 1
ATOM 1254 O O . VAL A 1 152 ? -17.953 -1.842 -2.547 1 91.38 152 VAL A O 1
ATOM 1257 N N . ILE A 1 153 ? -17.484 -2.449 -0.496 1 92.5 153 ILE A N 1
ATOM 1258 C CA . ILE A 1 153 ? -16.906 -1.161 -0.13 1 92.5 153 ILE A CA 1
ATOM 1259 C C . ILE A 1 153 ? -15.664 -0.896 -0.973 1 92.5 153 ILE A C 1
ATOM 1261 O O . ILE A 1 153 ? -15.477 0.212 -1.481 1 92.5 153 ILE A O 1
ATOM 1265 N N . SER A 1 154 ? -14.836 -1.942 -1.071 1 91.56 154 SER A N 1
ATOM 1266 C CA . SER A 1 154 ? -13.617 -1.806 -1.856 1 91.56 154 SER A CA 1
ATOM 1267 C C . SER A 1 154 ? -13.93 -1.484 -3.314 1 91.56 154 SER A C 1
ATOM 1269 O O . SER A 1 154 ? -13.281 -0.63 -3.92 1 91.56 154 SER A O 1
ATOM 1271 N N . LYS A 1 155 ? -14.93 -2.111 -3.857 1 89 155 LYS A N 1
ATOM 1272 C CA . LYS A 1 155 ? -15.328 -1.864 -5.242 1 89 155 LYS A CA 1
ATOM 1273 C C . LYS A 1 155 ? -15.875 -0.45 -5.414 1 89 155 LYS A C 1
ATOM 1275 O O . LYS A 1 155 ? -15.609 0.204 -6.426 1 89 155 LYS A O 1
ATOM 1280 N N . LYS A 1 156 ? -16.594 0.046 -4.48 1 89.62 156 LYS A N 1
ATOM 1281 C CA . LYS A 1 156 ? -17.094 1.415 -4.516 1 89.62 156 LYS A CA 1
ATOM 1282 C C . LYS A 1 156 ? -15.953 2.426 -4.477 1 89.62 156 LYS A C 1
ATOM 1284 O O . LYS A 1 156 ? -15.984 3.43 -5.195 1 89.62 156 LYS A O 1
ATOM 1289 N N . LEU A 1 157 ? -14.984 2.117 -3.617 1 88.5 157 LEU A N 1
ATOM 1290 C CA . LEU A 1 157 ? -13.836 3.004 -3.506 1 88.5 157 LEU A CA 1
ATOM 1291 C C . LEU A 1 157 ? -13.062 3.057 -4.82 1 88.5 157 LEU A C 1
ATOM 1293 O O . LEU A 1 157 ? -12.586 4.121 -5.227 1 88.5 157 LEU A O 1
ATOM 1297 N N . LEU A 1 158 ? -12.969 1.917 -5.449 1 85.75 158 LEU A N 1
ATOM 1298 C CA . LEU A 1 158 ? -12.258 1.852 -6.715 1 85.75 158 LEU A CA 1
ATOM 1299 C C . LEU A 1 158 ? -13.031 2.557 -7.82 1 85.75 158 LEU A C 1
ATOM 1301 O O . LEU A 1 158 ? -12.445 3.148 -8.727 1 85.75 158 LEU A O 1
ATOM 1305 N N . ALA A 1 159 ? -14.289 2.439 -7.82 1 79.25 159 ALA A N 1
ATOM 1306 C CA . ALA A 1 159 ? -15.125 3.098 -8.82 1 79.25 159 ALA A CA 1
ATOM 1307 C C . ALA A 1 159 ? -14.984 4.613 -8.742 1 79.25 159 ALA A C 1
ATOM 1309 O O . ALA A 1 159 ? -15.086 5.309 -9.75 1 79.25 159 ALA A O 1
ATOM 1310 N N . HIS A 1 160 ? -14.805 5.078 -7.562 1 69.56 160 HIS A N 1
ATOM 1311 C CA . HIS A 1 160 ? -14.594 6.512 -7.375 1 69.56 160 HIS A CA 1
ATOM 1312 C C . HIS A 1 160 ? -13.258 6.953 -7.961 1 69.56 160 HIS A C 1
ATOM 1314 O O . HIS A 1 160 ? -13.148 8.055 -8.508 1 69.56 160 HIS A O 1
ATOM 1320 N N . PHE A 1 161 ? -12.219 6.152 -7.859 1 60.94 161 PHE A N 1
ATOM 1321 C CA . PHE A 1 161 ? -10.906 6.539 -8.359 1 60.94 161 PHE A CA 1
ATOM 1322 C C . PHE A 1 161 ? -10.875 6.5 -9.883 1 60.94 161 PHE A C 1
ATOM 1324 O O . PHE A 1 161 ? -10.086 7.211 -10.508 1 60.94 161 PHE A O 1
ATOM 1331 N N . SER A 1 162 ? -11.414 5.492 -10.578 1 56.22 162 SER A N 1
ATOM 1332 C CA . SER A 1 162 ? -11.469 5.473 -12.039 1 56.22 162 SER A CA 1
ATOM 1333 C C . SER A 1 162 ? -12.125 6.734 -12.586 1 56.22 162 SER A C 1
ATOM 1335 O O . SER A 1 162 ? -11.781 7.195 -13.68 1 56.22 162 SER A O 1
ATOM 1337 N N . ASP A 1 163 ? -13.133 7.242 -11.969 1 45.12 163 ASP A N 1
ATOM 1338 C CA . ASP A 1 163 ? -13.797 8.438 -12.469 1 45.12 163 ASP A CA 1
ATOM 1339 C C . ASP A 1 163 ? -13.039 9.703 -12.062 1 45.12 163 ASP A C 1
ATOM 1341 O O . ASP A 1 163 ? -13.438 10.812 -12.43 1 45.12 163 ASP A O 1
ATOM 1345 N N . ILE A 1 164 ? -12.047 9.688 -11.406 1 37.03 164 ILE A N 1
ATOM 1346 C CA . ILE A 1 164 ? -11.414 11 -11.344 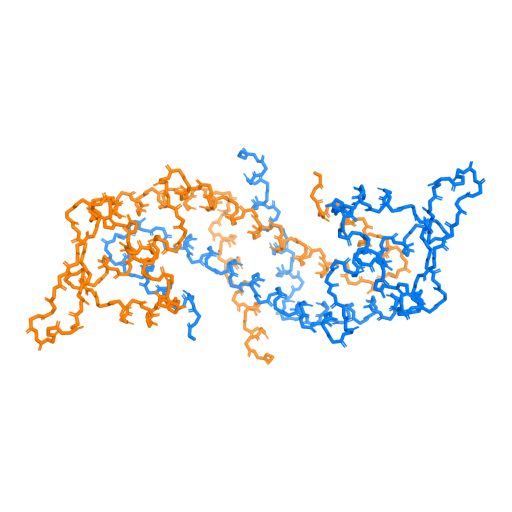1 37.03 164 ILE A CA 1
ATOM 1347 C C . ILE A 1 164 ? -10.453 11.164 -12.516 1 37.03 164 ILE A C 1
ATOM 1349 O O . ILE A 1 164 ? -9.641 10.281 -12.797 1 37.03 164 ILE A O 1
ATOM 1353 N N . MET B 1 1 ? -2.51 -0.95 -18.328 1 34.56 1 MET B N 1
ATOM 1354 C CA . MET B 1 1 ? -3.301 -2.174 -18.266 1 34.56 1 MET B CA 1
ATOM 1355 C C . MET B 1 1 ? -2.926 -2.996 -17.031 1 34.56 1 MET B C 1
ATOM 1357 O O . MET B 1 1 ? -1.788 -3.451 -16.906 1 34.56 1 MET B O 1
ATOM 1361 N N . ASN B 1 2 ? -3.404 -2.758 -15.68 1 50.72 2 ASN B N 1
ATOM 1362 C CA . ASN B 1 2 ? -2.926 -2.93 -14.312 1 50.72 2 ASN B CA 1
ATOM 1363 C C . ASN B 1 2 ? -2.969 -4.395 -13.883 1 50.72 2 ASN B C 1
ATOM 1365 O O . ASN B 1 2 ? -3.736 -5.184 -14.43 1 50.72 2 ASN B O 1
ATOM 1369 N N . ASN B 1 3 ? -1.729 -4.965 -13.477 1 61.81 3 ASN B N 1
ATOM 1370 C CA . ASN B 1 3 ? -1.438 -6.273 -12.906 1 61.81 3 ASN B CA 1
ATOM 1371 C C . ASN B 1 3 ? -2.66 -6.871 -12.219 1 61.81 3 ASN B C 1
ATOM 1373 O O . ASN B 1 3 ? -2.791 -8.094 -12.125 1 61.81 3 ASN B O 1
ATOM 1377 N N . THR B 1 4 ? -3.723 -6.027 -12.312 1 64.62 4 THR B N 1
ATOM 1378 C CA . THR B 1 4 ? -4.906 -6.48 -11.586 1 64.62 4 THR B CA 1
ATOM 1379 C C . THR B 1 4 ? -5.742 -7.418 -12.453 1 64.62 4 THR B C 1
ATOM 1381 O O . THR B 1 4 ? -6.246 -8.43 -11.961 1 64.62 4 THR B O 1
ATOM 1384 N N . ASP B 1 5 ? -5.902 -7.016 -13.75 1 72.19 5 ASP B N 1
ATOM 1385 C CA . ASP B 1 5 ? -6.684 -7.855 -14.656 1 72.19 5 ASP B CA 1
ATOM 1386 C C . ASP B 1 5 ? -6.062 -9.242 -14.789 1 72.19 5 ASP B C 1
ATOM 1388 O O . ASP B 1 5 ? -6.777 -10.25 -14.836 1 72.19 5 ASP B O 1
ATOM 1392 N N . LEU B 1 6 ? -4.809 -9.18 -14.852 1 75.75 6 LEU B N 1
ATOM 1393 C CA . LEU B 1 6 ? -4.109 -10.453 -14.969 1 75.75 6 LEU B CA 1
ATOM 1394 C C . LEU B 1 6 ? -4.281 -11.289 -13.703 1 75.75 6 LEU B C 1
ATOM 1396 O O . LEU B 1 6 ? -4.469 -12.508 -13.781 1 75.75 6 LEU B O 1
ATOM 1400 N N . LEU B 1 7 ? -4.199 -10.656 -12.609 1 75.75 7 LEU B N 1
ATOM 1401 C CA . LEU B 1 7 ? -4.398 -11.367 -11.359 1 75.75 7 LEU B CA 1
ATOM 1402 C C . LEU B 1 7 ? -5.785 -12 -11.305 1 75.75 7 LEU B C 1
ATOM 1404 O O . LEU B 1 7 ? -5.941 -13.125 -10.828 1 75.75 7 LEU B O 1
ATOM 1408 N N . GLU B 1 8 ? -6.715 -11.266 -11.82 1 76.62 8 GLU B N 1
ATOM 1409 C CA . GLU B 1 8 ? -8.07 -11.805 -11.875 1 76.62 8 GLU B CA 1
ATOM 1410 C C . GLU B 1 8 ? -8.141 -13.039 -12.773 1 76.62 8 GLU B C 1
ATOM 1412 O O . 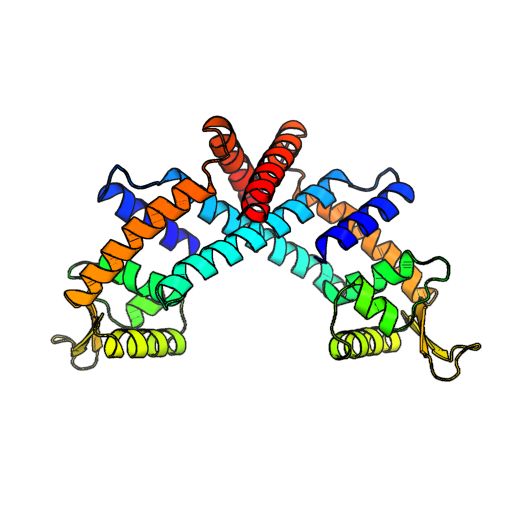GLU B 1 8 ? -8.836 -14 -12.453 1 76.62 8 GLU B O 1
ATOM 1417 N N . LYS B 1 9 ? -7.438 -12.984 -13.898 1 80.44 9 LYS B N 1
ATOM 1418 C CA . LYS B 1 9 ? -7.395 -14.133 -14.805 1 80.44 9 LYS B CA 1
ATOM 1419 C C . LYS B 1 9 ? -6.754 -15.344 -14.133 1 80.44 9 LYS B C 1
ATOM 1421 O O . LYS B 1 9 ? -7.223 -16.469 -14.289 1 80.44 9 LYS B O 1
ATOM 1426 N N . ILE B 1 10 ? -5.699 -15.078 -13.398 1 80.75 10 ILE B N 1
ATOM 1427 C CA . ILE B 1 10 ? -4.992 -16.141 -12.695 1 80.75 10 ILE B CA 1
ATOM 1428 C C . ILE B 1 10 ? -5.914 -16.766 -11.648 1 80.75 10 ILE B C 1
ATOM 1430 O O . ILE B 1 10 ? -5.98 -18 -11.531 1 80.75 10 ILE B O 1
ATOM 1434 N N . ILE B 1 11 ? -6.605 -15.953 -11.008 1 80.62 11 ILE B N 1
ATOM 1435 C CA . ILE B 1 11 ? -7.52 -16.406 -9.969 1 80.62 11 ILE B CA 1
ATOM 1436 C C . ILE B 1 11 ? -8.617 -17.266 -10.586 1 80.62 11 ILE B C 1
ATOM 1438 O O . ILE B 1 11 ? -8.945 -18.344 -10.07 1 80.62 11 ILE B O 1
ATOM 1442 N N . ARG B 1 12 ? -9.133 -16.766 -11.664 1 81.5 12 ARG B N 1
ATOM 1443 C CA . ARG B 1 12 ? -10.195 -17.5 -12.336 1 81.5 12 ARG B CA 1
ATOM 1444 C C . ARG B 1 12 ? -9.688 -18.844 -12.852 1 81.5 12 ARG B C 1
ATOM 1446 O O . ARG B 1 12 ? -10.398 -19.844 -12.797 1 81.5 12 ARG B O 1
ATOM 1453 N N . HIS B 1 13 ? -8.531 -18.812 -13.414 1 83 13 HIS B N 1
ATOM 1454 C CA . HIS B 1 13 ? -7.914 -20.047 -13.883 1 83 13 HIS B CA 1
ATOM 1455 C C . HIS B 1 13 ? -7.777 -21.062 -12.75 1 83 13 HIS B C 1
ATOM 1457 O O . HIS B 1 13 ? -8.125 -22.234 -12.914 1 83 13 HIS B O 1
ATOM 1463 N N . GLN B 1 14 ? -7.312 -20.609 -11.641 1 83 14 GLN B N 1
ATOM 1464 C CA . GLN B 1 14 ? -7.121 -21.484 -10.492 1 83 14 GLN B CA 1
ATOM 1465 C C . GLN B 1 14 ? -8.461 -21.984 -9.953 1 83 14 GLN B C 1
ATOM 1467 O O . GLN B 1 14 ? -8.57 -23.156 -9.562 1 83 14 GLN B O 1
ATOM 1472 N N . GLN B 1 15 ? -9.359 -21.078 -9.945 1 82.25 15 GLN B N 1
ATOM 1473 C CA . GLN B 1 15 ? -10.695 -21.453 -9.492 1 82.25 15 GLN B CA 1
ATOM 1474 C C . GLN B 1 15 ? -11.289 -22.562 -10.359 1 82.25 15 GLN B C 1
ATOM 1476 O O . GLN B 1 15 ? -11.961 -23.453 -9.852 1 82.25 15 GLN B O 1
ATOM 1481 N N . ASN B 1 16 ? -11.078 -22.469 -11.672 1 83.69 16 ASN B N 1
ATOM 1482 C CA . ASN B 1 16 ? -11.57 -23.484 -12.609 1 83.69 16 ASN B CA 1
ATOM 1483 C C . ASN B 1 16 ? -10.867 -24.812 -12.414 1 83.69 16 ASN B C 1
ATOM 1485 O O . ASN B 1 16 ? -11.484 -25.875 -12.555 1 83.69 16 ASN B O 1
ATOM 1489 N N . LYS B 1 17 ? -9.656 -24.766 -12.086 1 81.25 17 LYS B N 1
ATOM 1490 C CA . LYS B 1 17 ? -8.859 -25.969 -11.891 1 81.25 17 LYS B CA 1
ATOM 1491 C C . LYS B 1 17 ? -9.195 -26.641 -10.562 1 81.25 17 LYS B C 1
ATOM 1493 O O . LYS B 1 17 ? -9.25 -27.875 -10.477 1 81.25 17 LYS B O 1
ATOM 1498 N N . ASP B 1 18 ? -9.336 -25.875 -9.492 1 82.5 18 ASP B N 1
ATOM 1499 C CA . ASP B 1 18 ? -9.625 -26.375 -8.148 1 82.5 18 ASP B CA 1
ATOM 1500 C C . ASP B 1 18 ? -10.797 -25.625 -7.527 1 82.5 18 ASP B C 1
ATOM 1502 O O . ASP B 1 18 ? -10.625 -24.5 -7.023 1 82.5 18 ASP B O 1
ATOM 1506 N N . PRO B 1 19 ? -11.93 -26.297 -7.574 1 79.12 19 PRO B N 1
ATOM 1507 C CA . PRO B 1 19 ? -13.125 -25.641 -7.035 1 79.12 19 PRO B CA 1
ATOM 1508 C C . PRO B 1 19 ? -12.961 -25.219 -5.574 1 79.12 19 PRO B C 1
ATOM 1510 O O . PRO B 1 19 ? -13.688 -24.359 -5.094 1 79.12 19 PRO B O 1
ATOM 1513 N N . ALA B 1 20 ? -11.992 -25.859 -4.824 1 81.31 20 ALA B N 1
ATOM 1514 C CA . ALA B 1 20 ? -11.766 -25.516 -3.424 1 81.31 20 ALA B CA 1
ATOM 1515 C C . ALA B 1 20 ? -10.844 -24.312 -3.299 1 81.31 20 ALA B C 1
ATOM 1517 O O . ALA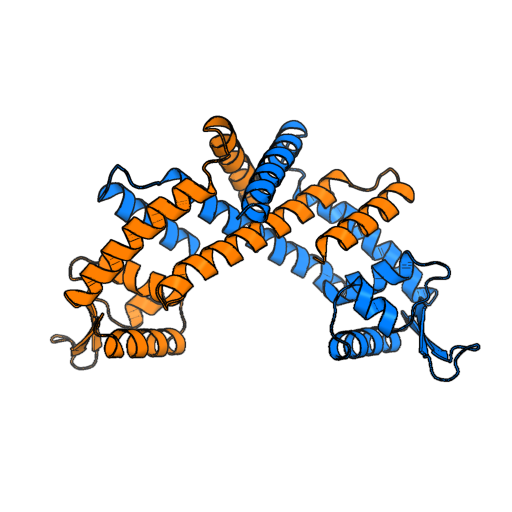 B 1 20 ? -10.508 -23.891 -2.189 1 81.31 20 ALA B O 1
ATOM 1518 N N . TYR B 1 21 ? -10.562 -23.75 -4.477 1 84.31 21 TYR B N 1
ATOM 1519 C CA . TYR B 1 21 ? -9.711 -22.562 -4.516 1 84.31 21 TYR B CA 1
ATOM 1520 C C . TYR B 1 21 ? -10.367 -21.406 -3.777 1 84.31 21 TYR B C 1
ATOM 1522 O O . TYR B 1 21 ? -11.555 -21.141 -3.963 1 84.31 21 TYR B O 1
ATOM 1530 N N . PRO B 1 22 ? -9.594 -20.828 -2.867 1 87.62 22 PRO B N 1
ATOM 1531 C CA . PRO B 1 22 ? -10.156 -19.703 -2.115 1 87.62 22 PRO B CA 1
ATOM 1532 C C . PRO B 1 22 ? -10.289 -18.438 -2.957 1 87.62 22 PRO B C 1
ATOM 1534 O O . PRO B 1 22 ? -9.602 -17.438 -2.691 1 87.62 22 PRO B O 1
ATOM 1537 N N . PHE B 1 23 ? -11.281 -18.531 -3.812 1 85.25 23 PHE B N 1
ATOM 1538 C CA . PHE B 1 23 ? -11.492 -17.453 -4.773 1 85.25 23 PHE B CA 1
ATOM 1539 C C . PHE B 1 23 ? -11.812 -16.141 -4.062 1 85.25 23 PHE B C 1
ATOM 1541 O O . PHE B 1 23 ? -11.211 -15.109 -4.359 1 85.25 23 PHE B O 1
ATOM 1548 N N . ARG B 1 24 ? -12.688 -16.203 -3.143 1 85.88 24 ARG B N 1
ATOM 1549 C CA . ARG B 1 24 ? -13.109 -15 -2.428 1 85.88 24 ARG B CA 1
ATOM 1550 C C . ARG B 1 24 ? -11.93 -14.344 -1.718 1 85.88 24 ARG B C 1
ATOM 1552 O O . ARG B 1 24 ? -11.742 -13.125 -1.813 1 85.88 24 ARG B O 1
ATOM 1559 N N . GLU B 1 25 ? -11.141 -15.156 -1.09 1 88.69 25 GLU B N 1
ATOM 1560 C CA . GLU B 1 25 ? -10 -14.648 -0.332 1 88.69 25 GLU B CA 1
ATOM 1561 C C . GLU B 1 25 ? -8.984 -13.984 -1.249 1 88.69 25 GLU B C 1
ATOM 1563 O O . GLU B 1 25 ? -8.406 -12.945 -0.9 1 88.69 25 GLU B O 1
ATOM 1568 N N . HIS B 1 26 ? -8.836 -14.562 -2.348 1 87.81 26 HIS B N 1
ATOM 1569 C CA . HIS B 1 26 ? -7.91 -13.992 -3.314 1 87.81 26 HIS B CA 1
ATOM 1570 C C . HIS B 1 26 ? -8.43 -12.664 -3.861 1 87.81 26 HIS B C 1
ATOM 1572 O O . HIS B 1 26 ? -7.668 -11.703 -4.004 1 87.81 26 HIS B O 1
ATOM 1578 N N . LEU B 1 27 ? -9.672 -12.672 -4.156 1 85 27 LEU B N 1
ATOM 1579 C CA . LEU B 1 27 ? -10.297 -11.445 -4.645 1 85 27 LEU B CA 1
ATOM 1580 C C . LEU B 1 27 ? -10.18 -10.328 -3.617 1 85 27 LEU B C 1
ATOM 1582 O O . LEU B 1 27 ? -9.852 -9.188 -3.967 1 85 27 LEU B O 1
ATOM 1586 N N . LEU B 1 28 ? -10.43 -10.602 -2.402 1 89.69 28 LEU B N 1
ATOM 1587 C CA . LEU B 1 28 ? -10.344 -9.609 -1.334 1 89.69 28 LEU B CA 1
ATOM 1588 C C . LEU B 1 28 ? -8.93 -9.055 -1.214 1 89.69 28 LEU B C 1
ATOM 1590 O O . LEU B 1 28 ? -8.75 -7.855 -1.008 1 89.69 28 LEU B O 1
ATOM 1594 N N . MET B 1 29 ? -8.023 -9.914 -1.333 1 88.38 29 MET B N 1
ATOM 1595 C CA . MET B 1 29 ? -6.625 -9.484 -1.298 1 88.38 29 MET B CA 1
ATOM 1596 C C . MET B 1 29 ? -6.324 -8.531 -2.447 1 88.38 29 MET B C 1
ATOM 1598 O O . MET B 1 29 ? -5.695 -7.488 -2.248 1 88.38 29 MET B O 1
ATOM 1602 N N . GLN B 1 30 ? -6.781 -8.922 -3.604 1 84.69 30 GLN B N 1
ATOM 1603 C CA . GLN B 1 30 ? -6.578 -8.086 -4.781 1 84.69 30 GLN B CA 1
ATOM 1604 C C . GLN B 1 30 ? -7.238 -6.723 -4.609 1 84.69 30 GLN B C 1
ATOM 1606 O O . GLN B 1 30 ? -6.664 -5.699 -4.98 1 84.69 30 GLN B O 1
ATOM 1611 N N . LEU B 1 31 ? -8.375 -6.699 -4.082 1 87 31 LEU B N 1
ATOM 1612 C CA . LEU B 1 31 ? -9.109 -5.461 -3.865 1 87 31 LEU B CA 1
ATOM 1613 C C . LEU B 1 31 ? -8.391 -4.57 -2.855 1 87 31 LEU B C 1
ATOM 1615 O O . LEU B 1 31 ? -8.297 -3.355 -3.049 1 87 31 LEU B O 1
ATOM 1619 N N . CYS B 1 32 ? -7.875 -5.141 -1.811 1 88.38 32 CYS B N 1
ATOM 1620 C CA . CYS B 1 32 ? -7.098 -4.395 -0.831 1 88.38 32 CYS B CA 1
ATOM 1621 C C . CYS B 1 32 ? -5.91 -3.701 -1.492 1 88.38 32 CYS B C 1
ATOM 1623 O O . CYS B 1 32 ? -5.672 -2.516 -1.26 1 88.38 32 CYS B O 1
ATOM 1625 N N . ILE B 1 33 ? -5.281 -4.434 -2.314 1 84.69 33 ILE B N 1
ATOM 1626 C CA . ILE B 1 33 ? -4.086 -3.926 -2.979 1 84.69 33 ILE B CA 1
ATOM 1627 C C . ILE B 1 33 ? -4.461 -2.791 -3.928 1 84.69 33 ILE B C 1
ATOM 1629 O O . ILE B 1 33 ? -3.818 -1.738 -3.934 1 84.69 33 ILE B O 1
ATOM 1633 N N . ARG B 1 34 ? -5.469 -3 -4.66 1 85.38 34 ARG B N 1
ATOM 1634 C CA . ARG B 1 34 ? -5.895 -2.014 -5.648 1 85.38 34 ARG B CA 1
ATOM 1635 C C . ARG B 1 34 ? -6.383 -0.737 -4.973 1 85.38 34 ARG B C 1
ATOM 1637 O O . ARG B 1 34 ? -6.074 0.368 -5.422 1 85.38 34 ARG B O 1
ATOM 1644 N N . VAL B 1 35 ? -7.125 -0.871 -3.953 1 88.81 35 VAL B N 1
ATOM 1645 C CA . VAL B 1 35 ? -7.641 0.285 -3.223 1 88.81 35 VAL B CA 1
ATOM 1646 C C . VAL B 1 35 ? -6.477 1.087 -2.643 1 88.81 35 VAL B C 1
ATOM 1648 O O . VAL B 1 35 ? -6.434 2.312 -2.77 1 88.81 35 VAL B O 1
ATOM 1651 N N . ASN B 1 36 ? -5.605 0.414 -2.059 1 87.5 36 ASN B N 1
ATOM 1652 C CA . ASN B 1 36 ? -4.457 1.09 -1.464 1 87.5 36 ASN B CA 1
ATOM 1653 C C . ASN B 1 36 ? -3.627 1.813 -2.518 1 87.5 36 ASN B C 1
ATOM 1655 O O . ASN B 1 36 ? -3.156 2.928 -2.285 1 87.5 36 ASN B O 1
ATOM 1659 N N . LYS B 1 37 ? -3.389 1.172 -3.598 1 85.75 37 LYS B N 1
ATOM 1660 C CA . LYS B 1 37 ? -2.645 1.81 -4.68 1 85.75 37 LYS B CA 1
ATOM 1661 C C . LYS B 1 37 ? -3.336 3.09 -5.141 1 85.75 37 LYS B C 1
ATOM 1663 O O . LYS B 1 37 ? -2.678 4.105 -5.375 1 85.75 37 LYS B O 1
ATOM 1668 N N . LYS B 1 38 ? -4.531 3.029 -5.277 1 86.25 38 LYS B N 1
ATOM 1669 C CA . LYS B 1 38 ? -5.297 4.199 -5.699 1 86.25 38 LYS B CA 1
ATOM 1670 C C . LYS B 1 38 ? -5.211 5.316 -4.66 1 86.25 38 LYS B C 1
ATOM 1672 O O . LYS B 1 38 ? -5.035 6.484 -5.008 1 86.25 38 LYS B O 1
ATOM 1677 N N . ILE B 1 39 ? -5.383 4.969 -3.443 1 87.31 39 ILE B N 1
ATOM 1678 C CA . ILE B 1 39 ? -5.285 5.938 -2.357 1 87.31 39 ILE B CA 1
ATOM 1679 C C . ILE B 1 39 ? -3.895 6.57 -2.357 1 87.31 39 ILE B C 1
ATOM 1681 O O . ILE B 1 39 ? -3.762 7.793 -2.252 1 87.31 39 ILE B O 1
ATOM 1685 N N . GLN B 1 40 ? -2.93 5.773 -2.473 1 87.38 40 GLN B N 1
ATOM 1686 C CA . GLN B 1 40 ? -1.559 6.277 -2.494 1 87.38 40 GLN B CA 1
ATOM 1687 C C . GLN B 1 40 ? -1.345 7.242 -3.658 1 87.38 40 GLN B C 1
ATOM 1689 O O . GLN B 1 40 ? -0.767 8.312 -3.482 1 87.38 40 GLN B O 1
ATOM 1694 N N . ASN B 1 41 ? -1.796 6.832 -4.816 1 88.5 41 ASN B N 1
ATOM 1695 C CA . ASN B 1 41 ? -1.67 7.688 -5.992 1 88.5 41 ASN B CA 1
ATOM 1696 C C . ASN B 1 41 ? -2.408 9.008 -5.801 1 88.5 41 ASN B C 1
ATOM 1698 O O . ASN B 1 41 ? -1.88 10.07 -6.129 1 88.5 41 ASN B O 1
ATOM 1702 N N . SER B 1 42 ? -3.584 8.898 -5.297 1 88.62 42 SER B N 1
ATOM 1703 C CA . SER B 1 42 ? -4.402 10.094 -5.074 1 88.62 42 SER B CA 1
ATOM 1704 C C . SER B 1 42 ? -3.758 11.016 -4.051 1 88.62 42 SER B C 1
ATOM 1706 O O . SER B 1 42 ? -3.711 12.234 -4.25 1 88.62 42 SER B O 1
ATOM 1708 N N . THR B 1 43 ? -3.26 10.461 -3.008 1 90.06 43 THR B N 1
ATOM 1709 C CA . THR B 1 43 ? -2.613 11.25 -1.959 1 90.06 43 THR B CA 1
ATOM 1710 C C . THR B 1 43 ? -1.341 11.906 -2.482 1 90.06 43 THR B C 1
ATOM 1712 O O . THR B 1 43 ? -1.075 13.07 -2.191 1 90.06 43 THR B O 1
ATOM 1715 N N . SER B 1 44 ? -0.597 11.125 -3.246 1 92.44 44 SER B N 1
ATOM 1716 C CA . SER B 1 44 ? 0.614 11.68 -3.848 1 92.44 44 SER B CA 1
ATOM 1717 C C . SER B 1 44 ? 0.291 12.852 -4.77 1 92.44 44 SER B C 1
ATOM 1719 O O . SER B 1 44 ? 1.001 13.852 -4.773 1 92.44 44 SER B O 1
ATOM 1721 N N . GLU B 1 45 ? -0.719 12.664 -5.523 1 92.69 45 GLU B N 1
ATOM 1722 C CA . GLU B 1 45 ? -1.15 13.742 -6.414 1 92.69 45 GLU B CA 1
ATOM 1723 C C . GLU B 1 45 ? -1.579 14.977 -5.621 1 92.69 45 GLU B C 1
ATOM 1725 O O . GLU B 1 45 ? -1.261 16.109 -6 1 92.69 45 GLU B O 1
ATOM 1730 N N . PHE B 1 46 ? -2.256 14.812 -4.59 1 93.19 46 PHE B N 1
ATOM 1731 C CA . PHE B 1 46 ? -2.705 15.906 -3.74 1 93.19 46 PHE B CA 1
ATOM 1732 C C . PHE B 1 46 ? -1.52 16.703 -3.207 1 93.19 46 PHE B C 1
ATOM 1734 O O . PHE B 1 46 ? -1.444 17.922 -3.395 1 93.19 46 PHE B O 1
ATOM 1741 N N . PHE B 1 47 ? -0.539 16.047 -2.557 1 94.88 47 PHE B N 1
ATOM 1742 C CA . PHE B 1 47 ? 0.616 16.734 -1.987 1 94.88 47 PHE B CA 1
ATOM 1743 C C . PHE B 1 47 ? 1.495 17.312 -3.086 1 94.88 47 PHE B C 1
ATOM 1745 O O . PHE B 1 47 ? 2.072 18.391 -2.92 1 94.88 47 PHE B O 1
ATOM 1752 N N . GLY B 1 48 ? 1.53 16.562 -4.152 1 95.75 48 GLY B N 1
ATOM 1753 C CA . GLY B 1 48 ? 2.287 17.047 -5.293 1 95.75 48 GLY B CA 1
ATOM 1754 C C . GLY B 1 48 ? 1.793 18.391 -5.805 1 95.75 48 GLY B C 1
ATOM 1755 O O . GLY B 1 48 ? 2.584 19.219 -6.27 1 95.75 48 GLY B O 1
ATOM 1756 N N . ALA B 1 49 ? 0.563 18.609 -5.734 1 95.5 49 ALA B N 1
ATOM 1757 C CA . ALA B 1 49 ? -0.034 19.859 -6.184 1 95.5 49 ALA B CA 1
ATOM 1758 C C . ALA B 1 49 ? 0.479 21.031 -5.359 1 95.5 49 ALA B C 1
ATOM 1760 O O . ALA B 1 49 ? 0.444 22.188 -5.816 1 95.5 49 ALA B O 1
ATOM 1761 N N . TYR B 1 50 ? 1.004 20.766 -4.203 1 95.56 50 TYR B N 1
ATOM 1762 C CA . TYR B 1 50 ? 1.534 21.797 -3.318 1 95.56 50 TYR B CA 1
ATOM 1763 C C . TYR B 1 50 ? 3.057 21.766 -3.301 1 95.56 50 TYR B C 1
ATOM 1765 O O . TYR B 1 50 ? 3.688 22.453 -2.482 1 95.56 50 TYR B O 1
ATOM 1773 N N . GLY B 1 51 ? 3.617 20.906 -4.125 1 95.56 51 GLY B N 1
ATOM 1774 C CA . GLY B 1 51 ? 5.062 20.859 -4.285 1 95.56 51 GLY B CA 1
ATOM 1775 C C . GLY B 1 51 ? 5.762 20.141 -3.156 1 95.56 51 GLY B C 1
ATOM 1776 O O . GLY B 1 51 ? 6.941 20.375 -2.891 1 95.56 51 GLY B O 1
ATOM 1777 N N . ILE B 1 52 ? 5.035 19.312 -2.408 1 96.56 52 ILE B N 1
ATOM 1778 C CA . ILE B 1 52 ? 5.648 18.594 -1.296 1 96.56 52 ILE B CA 1
ATOM 1779 C C . ILE B 1 52 ? 5.27 17.125 -1.364 1 96.56 52 ILE B C 1
ATOM 1781 O O . ILE B 1 52 ? 4.473 16.719 -2.215 1 96.56 52 ILE B O 1
ATOM 1785 N N . ASN B 1 53 ? 5.863 16.312 -0.55 1 94.19 53 ASN B N 1
ATOM 1786 C CA . ASN B 1 53 ? 5.48 14.914 -0.36 1 94.19 53 ASN B CA 1
ATOM 1787 C C . ASN B 1 53 ? 4.977 14.664 1.058 1 94.19 53 ASN B C 1
ATOM 1789 O O . ASN B 1 53 ? 4.895 15.586 1.867 1 94.19 53 ASN B O 1
ATOM 1793 N N . HIS B 1 54 ? 4.621 13.453 1.3 1 90.62 54 HIS B N 1
ATOM 1794 C CA . HIS B 1 54 ? 4.02 13.094 2.58 1 90.62 54 HIS B CA 1
ATOM 1795 C C . HIS B 1 54 ? 4.988 13.344 3.73 1 90.62 54 HIS B C 1
ATOM 1797 O O . HIS B 1 54 ? 4.578 13.781 4.809 1 90.62 54 HIS B O 1
ATOM 1803 N N . SER B 1 55 ? 6.254 13.078 3.52 1 92.94 55 SER B N 1
ATOM 1804 C CA . SER B 1 55 ? 7.238 13.234 4.586 1 92.94 55 SER B CA 1
ATOM 1805 C C . SER B 1 55 ? 7.398 14.703 4.98 1 92.94 55 SER B C 1
ATOM 1807 O O . SER B 1 55 ? 7.539 15.016 6.164 1 92.94 55 SER B O 1
ATOM 1809 N N . VAL B 1 56 ? 7.434 15.516 3.992 1 95.69 56 VAL B N 1
ATOM 1810 C CA . VAL B 1 56 ? 7.516 16.953 4.25 1 95.69 56 VAL B CA 1
ATOM 1811 C C . VAL B 1 56 ? 6.289 17.406 5.039 1 95.69 56 VAL B C 1
ATOM 1813 O O . VAL B 1 56 ? 6.414 18.156 6.012 1 95.69 56 VAL B O 1
ATOM 1816 N N . TYR B 1 57 ? 5.168 16.906 4.645 1 93.56 57 TYR B N 1
ATOM 1817 C CA . TYR B 1 57 ? 3.934 17.219 5.359 1 93.56 57 TYR B CA 1
ATOM 1818 C C . TYR B 1 57 ? 4.027 16.781 6.82 1 93.56 57 TYR B C 1
ATOM 1820 O O . TYR B 1 57 ? 3.627 17.531 7.715 1 93.56 57 TYR B O 1
ATOM 1828 N N . MET B 1 58 ? 4.508 15.648 7.035 1 92.12 58 MET B N 1
ATOM 1829 C CA . MET B 1 58 ? 4.598 15.109 8.391 1 92.12 58 MET B CA 1
ATOM 1830 C C . MET B 1 58 ? 5.465 16 9.273 1 92.12 58 MET B C 1
ATOM 1832 O O . MET B 1 58 ? 5.133 16.25 10.438 1 92.12 58 MET B O 1
ATOM 1836 N N . VAL B 1 59 ? 6.504 16.469 8.789 1 94.94 59 VAL B N 1
ATOM 1837 C CA . VAL B 1 59 ? 7.391 17.359 9.547 1 94.94 59 VAL B CA 1
ATOM 1838 C C . VAL B 1 59 ? 6.664 18.656 9.883 1 94.94 59 VAL B C 1
ATOM 1840 O O . VAL B 1 59 ? 6.695 19.109 11.023 1 94.94 59 VAL B O 1
ATOM 1843 N N . LEU B 1 60 ? 6.027 19.219 8.906 1 96.06 60 LEU B N 1
ATOM 1844 C CA . LEU B 1 60 ? 5.27 20.453 9.125 1 96.06 60 LEU B CA 1
ATOM 1845 C C . LEU B 1 60 ? 4.176 20.234 10.164 1 96.06 60 LEU B C 1
ATOM 1847 O O . LEU B 1 60 ? 3.969 21.078 11.039 1 96.06 60 LEU B O 1
ATOM 1851 N N . ALA B 1 61 ? 3.553 19.141 10.078 1 92.12 61 ALA B N 1
ATOM 1852 C CA . ALA B 1 61 ? 2.434 18.828 10.969 1 92.12 61 ALA B CA 1
ATOM 1853 C C . ALA B 1 61 ? 2.898 18.703 12.414 1 92.12 61 ALA B C 1
ATOM 1855 O O . ALA B 1 61 ? 2.285 19.266 13.32 1 92.12 61 ALA B O 1
ATOM 1856 N N . ILE B 1 62 ? 3.943 18 12.633 1 92.75 62 ILE B N 1
ATOM 1857 C CA . ILE B 1 62 ? 4.395 17.781 14.008 1 92.75 62 ILE B CA 1
ATOM 1858 C C . ILE B 1 62 ? 4.879 19.094 14.602 1 92.75 62 ILE B C 1
ATOM 1860 O O . ILE B 1 62 ? 4.688 19.359 15.797 1 92.75 62 ILE B O 1
ATOM 1864 N N . LEU B 1 63 ? 5.551 19.906 13.805 1 95.06 63 LEU B N 1
ATOM 1865 C CA . LEU B 1 63 ? 5.965 21.219 14.281 1 95.06 63 LEU B CA 1
ATOM 1866 C C . LEU B 1 63 ? 4.754 22.062 14.656 1 95.06 63 LEU B C 1
ATOM 1868 O O . LEU B 1 63 ? 4.777 22.766 15.672 1 95.06 63 LEU B O 1
ATOM 1872 N N . SER B 1 64 ? 3.791 21.984 13.859 1 93.06 64 SER B N 1
ATOM 1873 C CA . SER B 1 64 ? 2.605 22.812 14.055 1 93.06 64 SER B CA 1
ATOM 1874 C C . SER B 1 64 ? 1.872 22.422 15.336 1 93.06 64 SER B C 1
ATOM 1876 O O . SER B 1 64 ? 1.129 23.234 15.898 1 93.06 64 SER B O 1
ATOM 1878 N N . MET B 1 65 ? 2.051 21.219 15.797 1 89.69 65 MET B N 1
ATOM 1879 C CA . MET B 1 65 ? 1.338 20.703 16.969 1 89.69 65 MET B CA 1
ATOM 1880 C C . MET B 1 65 ? 2.086 21.031 18.25 1 89.69 65 MET B C 1
ATOM 1882 O O . MET B 1 65 ? 1.524 20.938 19.344 1 89.69 65 MET B O 1
ATOM 1886 N N . GLU B 1 66 ? 3.258 21.375 18.062 1 89.75 66 GLU B N 1
ATOM 1887 C CA . GLU B 1 66 ? 4.086 21.625 19.25 1 89.75 66 GLU B CA 1
ATOM 1888 C C . GLU B 1 66 ? 3.844 23.016 19.812 1 89.75 66 GLU B C 1
ATOM 1890 O O . GLU B 1 66 ? 3.533 23.953 19.062 1 89.75 66 GLU B O 1
ATOM 1895 N N . GLU B 1 67 ? 3.846 23.266 21.109 1 84.19 67 GLU B N 1
ATOM 1896 C CA . GLU B 1 67 ? 3.562 24.516 21.797 1 84.19 67 GLU B CA 1
ATOM 1897 C C . GLU B 1 67 ? 4.316 25.672 21.172 1 84.19 67 GLU B C 1
ATOM 1899 O O . GLU B 1 67 ? 3.723 26.719 20.859 1 84.19 67 GLU B O 1
ATOM 1904 N N . GLN B 1 68 ? 5.586 25.672 20.812 1 87.25 68 GLN B N 1
ATOM 1905 C CA . GLN B 1 68 ? 6.371 26.766 20.234 1 87.25 68 GLN B CA 1
ATOM 1906 C C . GLN B 1 68 ? 6.719 26.469 18.781 1 87.25 68 GLN B C 1
ATOM 1908 O O . GLN B 1 68 ? 7.523 27.172 18.172 1 87.25 68 GLN B O 1
ATOM 1913 N N . HIS B 1 69 ? 5.941 25.516 18.297 1 93.75 69 HIS B N 1
ATOM 1914 C CA . HIS B 1 69 ? 6.184 25.094 16.922 1 93.75 69 HIS B CA 1
ATOM 1915 C C . HIS B 1 69 ? 7.668 24.891 16.656 1 93.75 69 HIS B C 1
ATOM 1917 O O . HIS B 1 69 ? 8.188 25.297 15.617 1 93.75 69 HIS B O 1
ATOM 1923 N N . CYS B 1 70 ? 8.258 24.391 17.781 1 92.75 70 CYS B N 1
ATOM 1924 C CA . CYS B 1 70 ? 9.711 24.234 17.75 1 92.75 70 CYS B CA 1
ATOM 1925 C C . CYS B 1 70 ? 10.125 22.859 18.266 1 92.75 70 CYS B C 1
ATOM 1927 O O . CYS B 1 70 ? 9.578 22.375 19.25 1 92.75 70 CYS B O 1
ATOM 1929 N N . LEU B 1 71 ? 10.953 22.25 17.516 1 94.94 71 LEU B N 1
ATOM 1930 C CA . LEU B 1 71 ? 11.555 20.984 17.906 1 94.94 71 LEU B CA 1
ATOM 1931 C C . LEU B 1 71 ? 13.008 20.906 17.438 1 94.94 71 LEU B C 1
ATOM 1933 O O . LEU B 1 71 ? 13.391 21.578 16.484 1 94.94 71 LEU B O 1
ATOM 1937 N N . SER B 1 72 ? 13.781 20.141 18.156 1 93.81 72 SER B N 1
ATOM 1938 C CA . SER B 1 72 ? 15.109 19.828 17.641 1 93.81 72 SER B CA 1
ATOM 1939 C C . SER B 1 72 ? 15.047 18.766 16.547 1 93.81 72 SER B C 1
ATOM 1941 O O . SER B 1 72 ? 14.078 18 16.469 1 93.81 72 SER B O 1
ATOM 1943 N N . PRO B 1 73 ? 16.062 18.75 15.656 1 93.75 73 PRO B N 1
ATOM 1944 C CA . PRO B 1 73 ? 16.109 17.688 14.656 1 93.75 73 PRO B CA 1
ATOM 1945 C C . PRO B 1 73 ? 15.992 16.297 15.273 1 93.75 73 PRO B C 1
ATOM 1947 O O . PRO B 1 73 ? 15.328 15.422 14.711 1 93.75 73 PRO B O 1
ATOM 1950 N N . SER B 1 74 ? 16.562 16.125 16.438 1 92.94 74 SER B N 1
ATOM 1951 C CA . SER B 1 74 ? 16.531 14.844 17.109 1 92.94 74 SER B CA 1
ATOM 1952 C C . SER B 1 74 ? 15.125 14.5 17.594 1 92.94 74 SER B C 1
ATOM 1954 O O . SER B 1 74 ? 14.695 13.344 17.484 1 92.94 74 SER B O 1
ATOM 1956 N N . GLU B 1 75 ? 14.445 15.445 18.062 1 92.56 75 GLU B N 1
ATOM 1957 C CA . GLU B 1 75 ? 13.07 15.234 18.5 1 92.56 75 GLU B CA 1
ATOM 1958 C C . GLU B 1 75 ? 12.164 14.891 17.328 1 92.56 75 GLU B C 1
ATOM 1960 O O . GLU B 1 75 ? 11.297 14.016 17.438 1 92.56 75 GLU B O 1
ATOM 1965 N N . ILE B 1 76 ? 12.312 15.57 16.234 1 93.69 76 ILE B N 1
ATOM 1966 C CA . ILE B 1 76 ? 11.523 15.297 15.039 1 93.69 76 ILE B CA 1
ATOM 1967 C C . ILE B 1 76 ? 11.789 13.867 14.57 1 93.69 76 ILE B C 1
ATOM 1969 O O . ILE B 1 76 ? 10.852 13.125 14.266 1 93.69 76 ILE B O 1
ATOM 1973 N N . SER B 1 77 ? 13.07 13.523 14.547 1 93.31 77 SER B N 1
ATOM 1974 C CA . SER B 1 77 ? 13.469 12.18 14.148 1 93.31 77 SER B CA 1
ATOM 1975 C C . SER B 1 77 ? 12.805 11.125 15.023 1 93.31 77 SER B C 1
ATOM 1977 O O . SER B 1 77 ? 12.266 10.141 14.516 1 93.31 77 SER B O 1
ATOM 1979 N N . GLN B 1 78 ? 12.789 11.32 16.312 1 90.75 78 GLN B N 1
ATOM 1980 C CA . GLN B 1 78 ? 12.211 10.375 17.266 1 90.75 78 GLN B CA 1
ATOM 1981 C C . GLN B 1 78 ? 10.703 10.266 17.094 1 90.75 78 GLN B C 1
ATOM 1983 O O . GLN B 1 78 ? 10.156 9.156 17.078 1 90.75 78 GLN B O 1
ATOM 1988 N N . LYS B 1 79 ? 10.078 11.336 16.906 1 88.69 79 LYS B N 1
ATOM 1989 C CA . LYS B 1 79 ? 8.617 11.359 16.812 1 88.69 79 LYS B CA 1
ATOM 1990 C C . LYS B 1 79 ? 8.148 10.742 15.492 1 88.69 79 LYS B C 1
ATOM 1992 O O . LYS B 1 79 ? 7.137 10.039 15.461 1 88.69 79 LYS B O 1
ATOM 1997 N N . LEU B 1 80 ? 8.875 10.969 14.406 1 90.06 80 LEU B N 1
ATOM 1998 C CA . LEU B 1 80 ? 8.438 10.531 13.086 1 90.06 80 LEU B CA 1
ATOM 1999 C C . LEU B 1 80 ? 9.117 9.234 12.68 1 90.06 80 LEU B C 1
ATOM 2001 O O . LEU B 1 80 ? 8.703 8.578 11.719 1 90.06 80 LEU B O 1
ATOM 2005 N N . GLN B 1 81 ? 10.188 8.938 13.414 1 90.25 81 GLN B N 1
ATOM 2006 C CA . GLN B 1 81 ? 11 7.77 13.086 1 90.25 81 GLN B CA 1
ATOM 2007 C C . GLN B 1 81 ? 11.617 7.902 11.695 1 90.25 81 GLN B C 1
ATOM 2009 O O . GLN B 1 81 ? 11.57 6.965 10.898 1 90.25 81 GLN B O 1
ATOM 2014 N N . PHE B 1 82 ? 12 9.086 11.352 1 90.75 82 PHE B N 1
ATOM 2015 C CA . PHE B 1 82 ? 12.766 9.375 10.141 1 90.75 82 PHE B CA 1
ATOM 2016 C C . PHE B 1 82 ? 14.266 9.328 10.43 1 90.75 82 PHE B C 1
ATOM 2018 O O . PHE B 1 82 ? 14.695 9.57 11.555 1 90.75 82 PHE B O 1
ATOM 2025 N N . THR B 1 83 ? 15.008 9.023 9.484 1 92.81 83 THR B N 1
ATOM 2026 C CA . THR B 1 83 ? 16.453 9.07 9.625 1 92.81 83 THR B CA 1
ATOM 2027 C C . THR B 1 83 ? 16.953 10.516 9.695 1 92.81 83 THR B C 1
ATOM 2029 O O . THR B 1 83 ? 16.266 11.43 9.219 1 92.81 83 THR B O 1
ATOM 2032 N N . ARG B 1 84 ? 18.109 10.711 10.32 1 92 84 ARG B N 1
ATOM 2033 C CA . ARG B 1 84 ? 18.703 12.039 10.414 1 92 84 ARG B CA 1
ATOM 2034 C C . ARG B 1 84 ? 18.938 12.633 9.031 1 92 84 ARG B C 1
ATOM 2036 O O . ARG B 1 84 ? 18.75 13.828 8.828 1 92 84 ARG B O 1
ATOM 2043 N N . THR B 1 85 ? 19.344 11.789 8.219 1 95.12 85 THR B N 1
ATOM 2044 C CA . THR B 1 85 ? 19.594 12.219 6.848 1 95.12 85 THR B CA 1
ATOM 2045 C C . THR B 1 85 ? 18.328 12.766 6.215 1 95.12 85 THR B C 1
ATOM 2047 O O . THR B 1 85 ? 18.344 13.828 5.586 1 95.12 85 THR B O 1
ATOM 2050 N N . ASN B 1 86 ? 17.188 12.094 6.414 1 95.75 86 ASN B N 1
ATOM 2051 C CA . ASN B 1 86 ? 15.898 12.516 5.875 1 95.75 86 ASN B CA 1
ATOM 2052 C C . ASN B 1 86 ? 15.445 13.836 6.488 1 95.75 86 ASN B C 1
ATOM 2054 O O . ASN B 1 86 ? 14.969 14.727 5.777 1 95.75 86 ASN B O 1
ATOM 2058 N N . ILE B 1 87 ? 15.625 13.945 7.734 1 95.75 87 ILE B N 1
ATOM 2059 C CA . ILE B 1 87 ? 15.234 15.164 8.43 1 95.75 87 ILE B CA 1
ATOM 2060 C C . ILE B 1 87 ? 16.031 16.344 7.895 1 95.75 87 ILE B C 1
ATOM 2062 O O . ILE B 1 87 ? 15.469 17.422 7.637 1 95.75 87 ILE B O 1
ATOM 2066 N N . THR B 1 88 ? 17.328 16.188 7.758 1 95.75 88 THR B N 1
ATOM 2067 C CA . THR B 1 88 ? 18.188 17.266 7.246 1 95.75 88 THR B CA 1
ATOM 2068 C C . THR B 1 88 ? 17.734 17.703 5.859 1 95.75 88 THR B C 1
ATOM 2070 O O . THR B 1 88 ? 17.562 18.891 5.602 1 95.75 88 THR B O 1
ATOM 2073 N N . ARG B 1 89 ? 17.469 16.719 5.059 1 97.31 89 ARG B N 1
ATOM 2074 C CA . ARG B 1 89 ? 17.031 17.031 3.703 1 97.31 89 ARG B CA 1
ATOM 2075 C C . ARG B 1 89 ? 15.703 17.797 3.715 1 97.31 89 ARG B C 1
ATOM 2077 O O . ARG B 1 89 ? 15.562 18.797 3.02 1 97.31 89 ARG B O 1
ATOM 2084 N N . ILE B 1 90 ? 14.781 17.344 4.473 1 97.62 90 ILE B N 1
ATOM 2085 C CA . ILE B 1 90 ? 13.453 17.938 4.535 1 97.62 90 ILE B CA 1
ATOM 2086 C C . ILE B 1 90 ? 13.547 19.344 5.121 1 97.62 90 ILE B C 1
ATOM 2088 O O . ILE B 1 90 ? 12.922 20.281 4.605 1 97.62 90 ILE B O 1
ATOM 2092 N N . THR B 1 91 ? 14.312 19.484 6.164 1 97 91 THR B N 1
ATOM 2093 C CA . THR B 1 91 ? 14.414 20.781 6.812 1 97 91 THR B CA 1
ATOM 2094 C C . THR B 1 91 ? 15.172 21.766 5.934 1 97 91 THR B C 1
ATOM 2096 O O . THR B 1 91 ? 14.875 22.969 5.93 1 97 91 THR B O 1
ATOM 2099 N N . ASP B 1 92 ? 16.219 21.297 5.215 1 97.31 92 ASP B N 1
ATOM 2100 C CA . ASP B 1 92 ? 16.891 22.156 4.238 1 97.31 92 ASP B CA 1
ATOM 2101 C C . ASP B 1 92 ? 15.891 22.688 3.207 1 97.31 92 ASP B C 1
ATOM 2103 O O . ASP B 1 92 ? 15.891 23.891 2.91 1 97.31 92 ASP B O 1
ATOM 2107 N N . PHE B 1 93 ? 15.086 21.859 2.746 1 97.88 93 PHE B N 1
ATOM 2108 C CA . PHE B 1 93 ? 14.07 22.203 1.759 1 97.88 93 PHE B CA 1
ATOM 2109 C C . PHE B 1 93 ? 13.094 23.219 2.33 1 97.88 93 PHE B C 1
ATOM 2111 O O . PHE B 1 93 ? 12.797 24.234 1.691 1 97.88 93 PHE B O 1
ATOM 2118 N N . LEU B 1 94 ? 12.602 23.016 3.52 1 98.19 94 LEU B N 1
ATOM 2119 C CA . LEU B 1 94 ? 11.609 23.859 4.16 1 98.19 94 LEU B CA 1
ATOM 2120 C C . LEU B 1 94 ? 12.195 25.219 4.496 1 98.19 94 LEU B C 1
ATOM 2122 O O . LEU B 1 94 ? 11.5 26.234 4.422 1 98.19 94 LEU B O 1
ATOM 2126 N N . GLU B 1 95 ? 13.438 25.188 4.887 1 97.75 95 GLU B N 1
ATOM 2127 C CA . GLU B 1 95 ? 14.094 26.453 5.191 1 97.75 95 GLU B CA 1
ATOM 2128 C C . GLU B 1 95 ? 14.273 27.312 3.936 1 97.75 95 GLU B C 1
ATOM 2130 O O . GLU B 1 95 ? 14.016 28.516 3.955 1 97.75 95 GLU B O 1
ATOM 2135 N N . LYS B 1 96 ? 14.703 26.672 2.928 1 97.81 96 LYS B N 1
ATOM 2136 C CA . LYS B 1 96 ? 14.859 27.375 1.653 1 97.81 96 LYS B CA 1
ATOM 2137 C C . LYS B 1 96 ? 13.539 27.953 1.174 1 97.81 96 LYS B C 1
ATOM 2139 O O . LYS B 1 96 ? 13.5 29.031 0.587 1 97.81 96 LYS B O 1
ATOM 2144 N N . ALA B 1 97 ? 12.438 27.328 1.436 1 97.38 97 ALA B N 1
ATOM 2145 C CA . ALA B 1 97 ? 11.102 27.75 1.024 1 97.38 97 ALA B CA 1
ATOM 2146 C C . ALA B 1 97 ? 10.555 28.828 1.962 1 97.38 97 ALA B C 1
ATOM 2148 O O . ALA B 1 97 ? 9.508 29.406 1.696 1 97.38 97 ALA B O 1
ATOM 2149 N N . GLY B 1 98 ? 11.266 28.984 3.086 1 97.81 98 GLY B N 1
ATOM 2150 C CA . GLY B 1 98 ? 10.875 30.016 4.031 1 97.81 98 GLY B CA 1
ATOM 2151 C C . GLY B 1 98 ? 9.844 29.562 5.039 1 97.81 98 GLY B C 1
ATOM 2152 O O . GLY B 1 98 ? 9.219 30.375 5.719 1 97.81 98 GLY B O 1
ATOM 2153 N N . TYR B 1 99 ? 9.609 28.219 5.168 1 98.19 99 TYR B N 1
ATOM 2154 C CA . TYR B 1 99 ? 8.539 27.703 6.008 1 98.19 99 TYR B CA 1
ATOM 2155 C C . TYR B 1 99 ? 9.047 27.422 7.418 1 98.19 99 TYR B C 1
ATOM 2157 O O . TYR B 1 99 ? 8.25 27.297 8.359 1 98.19 99 TYR B O 1
ATOM 2165 N N . ILE B 1 100 ? 10.398 27.25 7.547 1 98.06 100 ILE B N 1
ATOM 2166 C CA . ILE B 1 100 ? 10.969 27.031 8.875 1 98.06 100 ILE B CA 1
ATOM 2167 C C . ILE B 1 100 ? 12.211 27.891 9.055 1 98.06 100 ILE B C 1
ATOM 2169 O O . ILE B 1 100 ? 12.734 28.453 8.094 1 98.06 100 ILE B O 1
ATOM 2173 N N . LYS B 1 101 ? 12.664 28.062 10.32 1 96.75 101 LYS B N 1
ATOM 2174 C CA . LYS B 1 101 ? 13.914 28.719 10.695 1 96.75 101 LYS B CA 1
ATOM 2175 C C . LYS B 1 101 ? 14.703 27.875 11.695 1 96.75 101 LYS B C 1
ATOM 2177 O O . LYS B 1 101 ? 14.117 27.25 12.578 1 96.75 101 LYS B O 1
ATOM 2182 N N . ARG B 1 102 ? 15.977 27.891 11.492 1 94.62 102 ARG B N 1
ATOM 2183 C CA . ARG B 1 102 ? 16.875 27.203 12.414 1 94.62 102 ARG B CA 1
ATOM 2184 C C . ARG B 1 102 ? 17.516 28.188 13.391 1 94.62 102 ARG B C 1
ATOM 2186 O O . ARG B 1 102 ? 17.938 29.266 12.992 1 94.62 102 ARG B O 1
ATOM 2193 N N . THR B 1 103 ? 17.422 27.812 14.625 1 91.31 103 THR B N 1
ATOM 2194 C CA . THR B 1 103 ? 18.047 28.656 15.641 1 91.31 103 THR B CA 1
ATOM 2195 C C . THR B 1 103 ? 18.859 27.797 16.609 1 91.31 103 THR B C 1
ATOM 2197 O O . THR B 1 103 ? 18.609 26.609 16.766 1 91.31 103 THR B O 1
ATOM 2200 N N . ASP B 1 104 ? 19.938 28.406 17.141 1 85.25 104 ASP B N 1
ATOM 2201 C CA . ASP B 1 104 ? 20.703 27.734 18.188 1 85.25 104 ASP B CA 1
ATOM 2202 C C . ASP B 1 104 ? 19.969 27.75 19.516 1 85.25 104 ASP B C 1
ATOM 2204 O O . ASP B 1 104 ? 19.266 28.703 19.844 1 85.25 104 ASP B O 1
ATOM 2208 N N . SER B 1 105 ? 19.984 26.547 20.141 1 73.25 105 SER B N 1
ATOM 2209 C CA . SER B 1 105 ? 19.344 26.484 21.453 1 73.25 105 SER B CA 1
ATOM 2210 C C . SER B 1 105 ? 20.109 27.312 22.484 1 73.25 105 SER B C 1
ATOM 2212 O O . SER B 1 105 ? 21.344 27.344 22.453 1 73.25 105 SER B O 1
ATOM 2214 N N . ARG B 1 106 ? 19.375 28.125 23.156 1 66.25 106 ARG B N 1
ATOM 2215 C CA . ARG B 1 106 ? 20 28.953 24.172 1 66.25 106 ARG B CA 1
ATOM 2216 C C . ARG B 1 106 ? 20.641 28.094 25.266 1 66.25 106 ARG B C 1
ATOM 2218 O O . ARG B 1 106 ? 21.703 28.438 25.797 1 66.25 106 ARG B O 1
ATOM 2225 N N . GLU B 1 107 ? 19.922 27.078 25.562 1 65.25 107 GLU B N 1
ATOM 2226 C CA . GLU B 1 107 ? 20.359 26.25 26.688 1 65.25 107 GLU B CA 1
ATOM 2227 C C . GLU B 1 107 ? 21.531 25.359 26.281 1 65.25 107 GLU B C 1
ATOM 2229 O O . GLU B 1 107 ? 22.406 25.078 27.094 1 65.25 107 GLU B O 1
ATOM 2234 N N . ASP B 1 108 ? 21.422 24.812 25.094 1 63.41 108 ASP B N 1
ATOM 2235 C CA . ASP B 1 108 ? 22.469 23.938 24.578 1 63.41 108 ASP B CA 1
ATOM 2236 C C . ASP B 1 108 ? 22.938 24.406 23.203 1 63.41 108 ASP B C 1
ATOM 2238 O O . ASP B 1 108 ? 22.312 24.109 22.188 1 63.41 108 ASP B O 1
ATOM 2242 N N . ARG B 1 109 ? 23.969 25.344 23.219 1 64.06 109 ARG B N 1
ATOM 2243 C CA . ARG B 1 109 ? 24.516 25.953 22 1 64.06 109 ARG B CA 1
ATOM 2244 C C . ARG B 1 109 ? 24.766 24.891 20.938 1 64.06 109 ARG B C 1
ATOM 2246 O O . ARG B 1 109 ? 24.969 25.219 19.766 1 64.06 109 ARG B O 1
ATOM 2253 N N . ARG B 1 110 ? 24.578 23.641 21.422 1 60.97 110 ARG B N 1
ATOM 2254 C CA . ARG B 1 110 ? 24.953 22.578 20.484 1 60.97 110 ARG B CA 1
ATOM 2255 C C . ARG B 1 110 ? 23.719 21.984 19.828 1 60.97 110 ARG B C 1
ATOM 2257 O O . ARG B 1 110 ? 23.844 21.234 18.844 1 60.97 110 ARG B O 1
ATOM 2264 N N . THR B 1 111 ? 22.656 22.594 20.469 1 76.44 111 THR B N 1
ATOM 2265 C CA . THR B 1 111 ? 21.469 21.953 19.906 1 76.44 111 THR B CA 1
ATOM 2266 C C . THR B 1 111 ? 20.703 22.922 19.016 1 76.44 111 THR B C 1
ATOM 2268 O O . THR B 1 111 ? 20.391 24.047 19.422 1 76.44 111 THR B O 1
ATOM 2271 N N . LYS B 1 112 ? 20.594 22.625 17.797 1 84.94 112 LYS B N 1
ATOM 2272 C CA . LYS B 1 112 ? 19.828 23.406 16.844 1 84.94 112 LYS B CA 1
ATOM 2273 C C . LYS B 1 112 ? 18.328 23.125 16.969 1 84.94 112 LYS B C 1
ATOM 2275 O O . LYS B 1 112 ? 17.922 21.984 17.234 1 84.94 112 LYS B O 1
ATOM 2280 N N . LYS B 1 113 ? 17.609 24.234 16.953 1 93.12 113 LYS B N 1
ATOM 2281 C CA . LYS B 1 113 ? 16.156 24.109 16.984 1 93.12 113 LYS B CA 1
ATOM 2282 C C . LYS B 1 113 ? 15.531 24.516 15.656 1 93.12 113 LYS B C 1
ATOM 2284 O O . LYS B 1 113 ? 16.062 25.391 14.969 1 93.12 113 LYS B O 1
ATOM 2289 N N . ILE B 1 114 ? 14.5 23.812 15.336 1 96.25 114 ILE B N 1
ATOM 2290 C CA . ILE B 1 114 ? 13.742 24.094 14.125 1 96.25 114 ILE B CA 1
ATOM 2291 C C . ILE B 1 114 ? 12.352 24.609 14.492 1 96.25 114 ILE B C 1
ATOM 2293 O O . ILE B 1 114 ? 11.633 23.984 15.273 1 96.25 114 ILE B O 1
ATOM 2297 N N . SER B 1 115 ? 12.023 25.781 13.938 1 96.62 115 SER B N 1
ATOM 2298 C CA . SER B 1 115 ? 10.719 26.359 14.234 1 96.62 115 SER B CA 1
ATOM 2299 C C . SER B 1 115 ? 9.992 26.781 12.961 1 96.62 115 SER B C 1
ATOM 2301 O O . SER B 1 115 ? 10.633 27.125 11.969 1 96.62 115 SER B O 1
ATOM 2303 N N . LEU B 1 116 ? 8.641 26.734 13.047 1 97.62 116 LEU B N 1
ATOM 2304 C CA . LEU B 1 116 ? 7.844 27.234 11.93 1 97.62 116 LEU B CA 1
ATOM 2305 C C . LEU B 1 116 ? 7.91 28.75 11.859 1 97.62 116 LEU B C 1
ATOM 2307 O O . LEU B 1 116 ? 7.863 29.422 12.891 1 97.62 116 LEU B O 1
ATOM 2311 N N . THR B 1 117 ? 8.055 29.281 10.617 1 97.56 117 THR B N 1
ATOM 2312 C CA . THR B 1 117 ? 7.852 30.719 10.398 1 97.56 117 THR B CA 1
ATOM 2313 C C . THR B 1 117 ? 6.367 31.031 10.258 1 97.56 117 THR B C 1
ATOM 2315 O O . THR B 1 117 ? 5.531 30.125 10.25 1 97.56 117 THR B O 1
ATOM 2318 N N . SER B 1 118 ? 6.008 32.344 10.18 1 97.06 118 SER B N 1
ATOM 2319 C CA . SER B 1 118 ? 4.629 32.719 9.906 1 97.06 118 SER B CA 1
ATOM 2320 C C . SER B 1 118 ? 4.145 32.156 8.578 1 97.06 118 SER B C 1
ATOM 2322 O O . SER B 1 118 ? 3.004 31.719 8.461 1 97.06 118 SER B O 1
ATOM 2324 N N . GLU B 1 119 ? 5.051 32.156 7.676 1 97.38 119 GLU B N 1
ATOM 2325 C CA . GLU B 1 119 ? 4.723 31.609 6.363 1 97.38 119 GLU B CA 1
ATOM 2326 C C . GLU B 1 119 ? 4.5 30.109 6.43 1 97.38 119 GLU B C 1
ATOM 2328 O O . GLU B 1 119 ? 3.617 29.562 5.758 1 97.38 119 GLU B O 1
ATOM 2333 N N . GLY B 1 120 ? 5.328 29.453 7.234 1 97.5 120 GLY B N 1
ATOM 2334 C CA . GLY B 1 120 ? 5.172 28.016 7.43 1 97.5 120 GLY B CA 1
ATOM 2335 C C . GLY B 1 120 ? 3.861 27.641 8.094 1 97.5 120 GLY B C 1
ATOM 2336 O O . GLY B 1 120 ? 3.213 26.672 7.695 1 97.5 120 GLY B O 1
ATOM 2337 N N . MET B 1 121 ? 3.535 28.469 9 1 95.75 121 MET B N 1
ATOM 2338 C CA . MET B 1 121 ? 2.275 28.25 9.703 1 95.75 121 MET B CA 1
ATOM 2339 C C . MET B 1 121 ? 1.088 28.438 8.766 1 95.75 121 MET B C 1
ATOM 2341 O O . MET B 1 121 ? 0.151 27.641 8.766 1 95.75 121 MET B O 1
ATOM 2345 N N . PHE B 1 122 ? 1.157 29.484 7.977 1 96.31 122 PHE B N 1
ATOM 2346 C CA . PHE B 1 122 ? 0.1 29.734 7.004 1 96.31 122 PHE B CA 1
ATOM 2347 C C . PHE B 1 122 ? 0.003 28.609 5.996 1 96.31 122 PHE B C 1
ATOM 2349 O O . PHE B 1 122 ? -1.095 28.156 5.664 1 96.31 122 PHE B O 1
ATOM 2356 N N . PHE B 1 123 ? 1.081 28.109 5.633 1 96.75 123 PHE B N 1
ATOM 2357 C CA . PHE B 1 123 ? 1.125 27.047 4.637 1 96.75 123 PHE B CA 1
ATOM 2358 C C . PHE B 1 123 ? 0.497 25.766 5.18 1 96.75 123 PHE B C 1
ATOM 2360 O O . PHE B 1 123 ? -0.353 25.156 4.527 1 96.75 123 PHE B O 1
ATOM 2367 N N . ILE B 1 124 ? 0.877 25.359 6.387 1 95.06 124 ILE B N 1
ATOM 2368 C CA . ILE B 1 124 ? 0.386 24.109 6.953 1 95.06 124 ILE B CA 1
ATOM 2369 C C . ILE B 1 124 ? -1.111 24.219 7.23 1 95.06 124 ILE B C 1
ATOM 2371 O O . ILE B 1 124 ? -1.852 23.234 7.082 1 95.06 124 ILE B O 1
ATOM 2375 N N . GLN B 1 125 ? -1.543 25.359 7.566 1 92 125 GLN B N 1
ATOM 2376 C CA . GLN B 1 125 ? -2.969 25.562 7.793 1 92 125 GLN B CA 1
ATOM 2377 C C . GLN B 1 125 ? -3.76 25.438 6.496 1 92 125 GLN B C 1
ATOM 2379 O O . GLN B 1 125 ? -4.801 24.766 6.465 1 92 125 GLN B O 1
ATOM 2384 N N . ARG B 1 126 ? -3.24 26.047 5.5 1 93.31 126 ARG B N 1
ATOM 2385 C CA . ARG B 1 126 ? -3.865 25.922 4.188 1 93.31 126 ARG B CA 1
ATOM 2386 C C . ARG B 1 126 ? -3.877 24.484 3.715 1 93.31 126 ARG B C 1
ATOM 2388 O O . ARG B 1 126 ? -4.875 24 3.172 1 93.31 126 ARG B O 1
ATOM 2395 N N . LEU B 1 127 ? -2.818 23.844 3.912 1 93.56 127 LEU B N 1
ATOM 2396 C CA . LEU B 1 127 ? -2.684 22.438 3.518 1 93.56 127 LEU B CA 1
ATOM 2397 C C . LEU B 1 127 ? -3.682 21.562 4.27 1 93.56 127 LEU B C 1
ATOM 2399 O O . LEU B 1 127 ? -4.297 20.672 3.68 1 93.56 127 LEU B O 1
ATOM 2403 N N . THR B 1 128 ? -3.797 21.828 5.508 1 89.5 128 THR B N 1
ATOM 2404 C CA . THR B 1 128 ? -4.707 21.047 6.348 1 89.5 128 THR B CA 1
ATOM 2405 C C . THR B 1 128 ? -6.148 21.219 5.875 1 89.5 128 THR B C 1
ATOM 2407 O O . THR B 1 128 ? -6.883 20.234 5.762 1 89.5 128 THR B O 1
ATOM 2410 N N . LEU B 1 129 ? -6.52 22.406 5.523 1 90.12 129 LEU B N 1
ATOM 2411 C CA . LEU B 1 129 ? -7.867 22.672 5.035 1 90.12 129 LEU B CA 1
ATOM 2412 C C . LEU B 1 129 ? -8.109 21.984 3.697 1 90.12 129 LEU B C 1
ATOM 2414 O O . LEU B 1 129 ? -9.172 21.406 3.475 1 90.12 129 LEU B O 1
ATOM 2418 N N . ALA B 1 130 ? -7.129 22.094 2.865 1 93.5 130 ALA B N 1
ATOM 2419 C CA . ALA B 1 130 ? -7.23 21.438 1.564 1 93.5 130 ALA B CA 1
ATOM 2420 C C . ALA B 1 130 ? -7.316 19.922 1.717 1 93.5 130 ALA B C 1
ATOM 2422 O O . ALA B 1 130 ? -8.062 19.266 0.994 1 93.5 130 ALA B O 1
ATOM 2423 N N . GLN B 1 131 ? -6.586 19.391 2.584 1 91.06 131 GLN B N 1
ATOM 2424 C CA . GLN B 1 131 ? -6.586 17.953 2.836 1 91.06 131 GLN B CA 1
ATOM 2425 C C . GLN B 1 131 ? -7.941 17.484 3.357 1 91.06 131 GLN B C 1
ATOM 2427 O O . GLN B 1 131 ? -8.414 16.406 2.996 1 91.06 131 GLN B O 1
ATOM 2432 N N . ASN B 1 132 ? -8.539 18.312 4.191 1 89.81 132 ASN B N 1
ATOM 2433 C CA . ASN B 1 132 ? -9.875 17.984 4.699 1 89.81 132 ASN B CA 1
ATOM 2434 C C . ASN B 1 132 ? -10.875 17.828 3.564 1 89.81 132 ASN B C 1
ATOM 2436 O O . ASN B 1 132 ? -11.641 16.859 3.537 1 89.81 132 ASN B O 1
ATOM 2440 N N . THR B 1 133 ? -10.812 18.75 2.686 1 91.5 133 THR B N 1
ATOM 2441 C CA . THR B 1 133 ? -11.711 18.703 1.535 1 91.5 133 THR B CA 1
ATOM 2442 C C . THR B 1 133 ? -11.422 17.469 0.679 1 91.5 133 THR B C 1
ATOM 2444 O O . THR B 1 133 ? -12.344 16.781 0.241 1 91.5 133 THR B O 1
ATOM 2447 N N . TYR B 1 134 ? -10.211 17.234 0.519 1 91.12 134 TYR B N 1
ATOM 2448 C CA . TYR B 1 134 ? -9.758 16.078 -0.257 1 91.12 134 TYR B CA 1
ATOM 2449 C C . TYR B 1 134 ? -10.25 14.781 0.36 1 91.12 134 TYR B C 1
ATOM 2451 O O . TYR B 1 134 ? -10.773 13.914 -0.343 1 91.12 134 TYR B O 1
ATOM 2459 N N . LEU B 1 135 ? -10.117 14.633 1.673 1 89.94 135 LEU B N 1
ATOM 2460 C CA . LEU B 1 135 ? -10.516 13.422 2.383 1 89.94 135 LEU B CA 1
ATOM 2461 C C . LEU B 1 135 ? -12.023 13.219 2.309 1 89.94 135 LEU B C 1
ATOM 2463 O O . LEU B 1 135 ? -12.492 12.102 2.066 1 89.94 135 LEU B O 1
ATOM 2467 N N . LYS B 1 136 ? -12.711 14.281 2.441 1 89.5 136 LYS B N 1
ATOM 2468 C CA . LYS B 1 136 ? -14.164 14.195 2.365 1 89.5 136 LYS B CA 1
ATOM 2469 C C . LYS B 1 136 ? -14.617 13.742 0.981 1 89.5 136 LYS B C 1
ATOM 2471 O O . LYS B 1 136 ? -15.539 12.93 0.862 1 89.5 136 LYS B O 1
ATOM 2476 N N . GLU B 1 137 ? -13.938 14.211 0.008 1 89.19 137 GLU B N 1
ATOM 2477 C CA . GLU B 1 137 ? -14.266 13.828 -1.362 1 89.19 137 GLU B CA 1
ATOM 2478 C C . GLU B 1 137 ? -13.93 12.359 -1.623 1 89.19 137 GLU B C 1
ATOM 2480 O O . GLU B 1 137 ? -14.695 11.648 -2.273 1 89.19 137 GLU B O 1
ATOM 2485 N N . LEU B 1 138 ? -12.852 11.922 -1.101 1 87.5 138 LEU B N 1
ATOM 2486 C CA . LEU B 1 138 ? -12.359 10.57 -1.308 1 87.5 138 LEU B CA 1
ATOM 2487 C C . LEU B 1 138 ? -13.352 9.539 -0.781 1 87.5 138 LEU B C 1
ATOM 2489 O O . LEU B 1 138 ? -13.531 8.484 -1.386 1 87.5 138 LEU B O 1
ATOM 2493 N N . TRP B 1 139 ? -14 9.859 0.31 1 90.38 139 TRP B N 1
ATOM 2494 C CA . TRP B 1 139 ? -14.859 8.898 0.984 1 90.38 139 TRP B CA 1
ATOM 2495 C C . TRP B 1 139 ? -16.328 9.211 0.727 1 90.38 139 TRP B C 1
ATOM 2497 O O . TRP B 1 139 ? -17.219 8.578 1.302 1 90.38 139 TRP B O 1
ATOM 2507 N N . SER B 1 140 ? -16.609 10.141 -0.17 1 89.31 140 SER B N 1
ATOM 2508 C CA . SER B 1 140 ? -17.953 10.68 -0.361 1 89.31 140 SER B CA 1
ATOM 2509 C C . SER B 1 140 ? -18.891 9.641 -0.966 1 89.31 140 SER B C 1
ATOM 2511 O O . SER B 1 140 ? -20.109 9.742 -0.83 1 89.31 140 SER B O 1
ATOM 2513 N N . ASN B 1 141 ? -18.391 8.602 -1.584 1 88.31 141 ASN B N 1
ATOM 2514 C CA . ASN B 1 141 ? -19.219 7.598 -2.232 1 88.31 141 ASN B CA 1
ATOM 2515 C C . ASN B 1 141 ? -19.672 6.52 -1.248 1 88.31 141 ASN B C 1
ATOM 2517 O O . ASN B 1 141 ? -20.438 5.629 -1.604 1 88.31 141 ASN B O 1
ATOM 2521 N N . LEU B 1 142 ? -19.172 6.586 -0.06 1 91.62 142 LEU B N 1
ATOM 2522 C CA . LEU B 1 142 ? -19.578 5.625 0.962 1 91.62 142 LEU B CA 1
ATOM 2523 C C . LEU B 1 142 ? -20.594 6.234 1.923 1 91.62 142 LEU B C 1
ATOM 2525 O O . LEU B 1 142 ? -20.469 7.402 2.293 1 91.62 142 LEU B O 1
ATOM 2529 N N . THR B 1 143 ? -21.594 5.453 2.27 1 92.88 143 THR B N 1
ATOM 2530 C CA . THR B 1 143 ? -22.531 5.867 3.309 1 92.88 143 THR B CA 1
ATOM 2531 C C . THR B 1 143 ? -21.875 5.816 4.684 1 92.88 143 THR B C 1
ATOM 2533 O O . THR B 1 143 ? -20.812 5.211 4.848 1 92.88 143 THR B O 1
ATOM 2536 N N . CYS B 1 144 ? -22.516 6.449 5.633 1 92.31 144 CYS B N 1
ATOM 2537 C CA . CYS B 1 144 ? -22.016 6.426 7 1 92.31 144 CYS B CA 1
ATOM 2538 C C . CYS B 1 144 ? -21.906 4.996 7.516 1 92.31 144 CYS B C 1
ATOM 2540 O O . CYS B 1 144 ? -20.922 4.637 8.156 1 92.31 144 CYS B O 1
ATOM 2542 N N . ASP B 1 145 ? -22.875 4.195 7.098 1 93.31 145 ASP B N 1
ATOM 2543 C CA . ASP B 1 145 ? -22.891 2.797 7.52 1 93.31 145 ASP B CA 1
ATOM 2544 C C . ASP B 1 145 ? -21.734 2.023 6.891 1 93.31 145 ASP B C 1
ATOM 2546 O O . ASP B 1 145 ? -21.094 1.203 7.551 1 93.31 145 ASP B O 1
ATOM 2550 N N . GLU B 1 146 ? -21.453 2.309 5.664 1 93.44 146 GLU B N 1
ATOM 2551 C CA . GLU B 1 146 ? -20.359 1.638 4.965 1 93.44 146 GLU B CA 1
ATOM 2552 C C . GLU B 1 146 ? -19 2.041 5.543 1 93.44 146 GLU B C 1
ATOM 2554 O O . GLU B 1 146 ? -18.109 1.21 5.664 1 93.44 146 GLU B O 1
ATOM 2559 N N . CYS B 1 147 ? -18.922 3.279 5.918 1 93.19 147 CYS B N 1
ATOM 2560 C CA . CYS B 1 147 ? -17.688 3.748 6.551 1 93.19 147 CYS B CA 1
ATOM 2561 C C . CYS B 1 147 ? -17.453 3.041 7.879 1 93.19 147 CYS B C 1
ATOM 2563 O O . CYS B 1 147 ? -16.328 2.617 8.172 1 93.19 147 CYS B O 1
ATOM 2565 N N . GLU B 1 148 ? -18.484 2.914 8.609 1 92.88 148 GLU B N 1
ATOM 2566 C CA . GLU B 1 148 ? -18.375 2.24 9.906 1 92.88 148 GLU B CA 1
ATOM 2567 C C . GLU B 1 148 ? -17.984 0.776 9.734 1 92.88 148 GLU B C 1
ATOM 2569 O O . GLU B 1 148 ? -17.141 0.26 10.477 1 92.88 148 GLU B O 1
ATOM 2574 N N . MET B 1 149 ? -18.562 0.151 8.773 1 93.12 149 MET B N 1
ATOM 2575 C CA . MET B 1 149 ? -18.266 -1.251 8.508 1 93.12 149 MET B CA 1
ATOM 2576 C C . MET B 1 149 ? -16.812 -1.413 8.047 1 93.12 149 MET B C 1
ATOM 2578 O O . MET B 1 149 ? -16.141 -2.365 8.43 1 93.12 149 MET B O 1
ATOM 2582 N N . PHE B 1 150 ? -16.438 -0.469 7.191 1 92.81 150 PHE B N 1
ATOM 2583 C CA . PHE B 1 150 ? -15.055 -0.491 6.723 1 92.81 150 PHE B CA 1
ATOM 2584 C C . PHE B 1 150 ? -14.086 -0.378 7.895 1 92.81 150 PHE B C 1
ATOM 2586 O O . PHE B 1 150 ? -13.07 -1.083 7.945 1 92.81 150 PHE B O 1
ATOM 2593 N N . GLU B 1 151 ? -14.406 0.468 8.781 1 91.5 151 GLU B N 1
ATOM 2594 C CA . GLU B 1 151 ? -13.594 0.643 9.977 1 91.5 151 GLU B CA 1
ATOM 2595 C C . GLU B 1 151 ? -13.523 -0.644 10.797 1 91.5 151 GLU B C 1
ATOM 2597 O O . GLU B 1 151 ? -12.445 -1.078 11.195 1 91.5 151 GLU B O 1
ATOM 2602 N N . VAL B 1 152 ? -14.648 -1.272 10.992 1 91.69 152 VAL B N 1
ATOM 2603 C CA . VAL B 1 152 ? -14.742 -2.482 11.805 1 91.69 152 VAL B CA 1
ATOM 2604 C C . VAL B 1 152 ? -13.938 -3.605 11.156 1 91.69 152 VAL B C 1
ATOM 2606 O O . VAL B 1 152 ? -13.133 -4.27 11.812 1 91.69 152 VAL B O 1
ATOM 2609 N N . ILE B 1 153 ? -14.086 -3.75 9.922 1 92.56 153 ILE B N 1
ATOM 2610 C CA . ILE B 1 153 ? -13.43 -4.82 9.172 1 92.56 153 ILE B CA 1
ATOM 2611 C C . ILE B 1 153 ? -11.914 -4.594 9.18 1 92.56 153 ILE B C 1
ATOM 2613 O O . ILE B 1 153 ? -11.141 -5.531 9.391 1 92.56 153 ILE B O 1
ATOM 2617 N N . SER B 1 154 ? -11.547 -3.334 8.906 1 91.56 154 SER B N 1
ATOM 2618 C CA . SER B 1 154 ? -10.125 -3.004 8.891 1 91.56 154 SER B CA 1
ATOM 2619 C C . SER B 1 154 ? -9.477 -3.266 10.242 1 91.56 154 SER B C 1
ATOM 2621 O O . SER B 1 154 ? -8.367 -3.805 10.312 1 91.56 154 SER B O 1
ATOM 2623 N N . LYS B 1 155 ? -10.156 -2.941 11.297 1 89.19 155 LYS B N 1
ATOM 2624 C CA . LYS B 1 155 ? -9.641 -3.164 12.648 1 89.19 155 LYS B CA 1
ATOM 2625 C C . LYS B 1 155 ? -9.523 -4.652 12.953 1 89.19 155 LYS B C 1
ATOM 2627 O O . LYS B 1 155 ? -8.555 -5.09 13.586 1 89.19 155 LYS B O 1
ATOM 2632 N N . LYS B 1 156 ? -10.43 -5.438 12.516 1 89.62 156 LYS B N 1
ATOM 2633 C CA . LYS B 1 156 ? -10.367 -6.887 12.688 1 89.62 156 LYS B CA 1
ATOM 2634 C C . LYS B 1 156 ? -9.188 -7.48 11.938 1 89.62 156 LYS B C 1
ATOM 2636 O O . LYS B 1 156 ? -8.5 -8.375 12.445 1 89.62 156 LYS B O 1
ATOM 2641 N N . LEU B 1 157 ? -9 -6.973 10.727 1 88.5 157 LEU B N 1
ATOM 2642 C CA . LEU B 1 157 ? -7.879 -7.453 9.922 1 88.5 157 LEU B CA 1
ATOM 2643 C C . LEU B 1 157 ? -6.547 -7.129 10.594 1 88.5 157 LEU B C 1
ATOM 2645 O O . LEU B 1 157 ? -5.621 -7.945 10.57 1 88.5 157 LEU B O 1
ATOM 2649 N N . LEU B 1 158 ? -6.496 -5.965 11.18 1 85.94 158 LEU B N 1
ATOM 2650 C CA . LEU B 1 158 ? -5.27 -5.551 11.852 1 85.94 158 LEU B CA 1
ATOM 2651 C C . LEU B 1 158 ? -5.051 -6.355 13.125 1 85.94 158 LEU B C 1
ATOM 2653 O O . LEU B 1 158 ? -3.91 -6.637 13.5 1 85.94 158 LEU B O 1
ATOM 2657 N N . ALA B 1 159 ? -6.062 -6.648 13.82 1 79.5 159 ALA B N 1
ATOM 2658 C CA . ALA B 1 159 ? -5.957 -7.434 15.047 1 79.5 159 ALA B CA 1
ATOM 2659 C C . ALA B 1 159 ? -5.41 -8.828 14.758 1 79.5 159 ALA B C 1
ATOM 2661 O O . ALA B 1 159 ? -4.711 -9.414 15.594 1 79.5 159 ALA B O 1
ATOM 2662 N N . HIS B 1 160 ? -5.727 -9.32 13.656 1 69.56 160 HIS B N 1
ATOM 2663 C CA . HIS B 1 160 ? -5.211 -10.625 13.25 1 69.56 160 HIS B CA 1
ATOM 2664 C C . HIS B 1 160 ? -3.715 -10.555 12.961 1 69.56 160 HIS B C 1
ATOM 2666 O O . HIS B 1 160 ? -2.982 -11.508 13.242 1 69.56 160 HIS B O 1
ATOM 2672 N N . PHE B 1 161 ? -3.23 -9.477 12.383 1 61.09 161 PHE B N 1
ATOM 2673 C CA . PHE B 1 161 ? -1.816 -9.375 12.039 1 61.09 161 PHE B CA 1
ATOM 2674 C C . PHE B 1 161 ? -0.97 -9.172 13.289 1 61.09 161 PHE B C 1
ATOM 2676 O O . PHE B 1 161 ? 0.211 -9.523 13.312 1 61.09 161 PHE B O 1
ATOM 2683 N N . SER B 1 162 ? -1.331 -8.344 14.266 1 56.5 162 SER B N 1
ATOM 2684 C CA . SER B 1 162 ? -0.589 -8.18 15.516 1 56.5 162 SER B CA 1
ATOM 2685 C C . SER B 1 162 ? -0.405 -9.523 16.219 1 56.5 162 SER B C 1
ATOM 2687 O O . SER B 1 162 ? 0.593 -9.734 16.906 1 56.5 162 SER B O 1
ATOM 2689 N N . ASP B 1 163 ? -1.344 -10.398 16.203 1 45.19 163 ASP B N 1
ATOM 2690 C CA . ASP B 1 163 ? -1.195 -11.688 16.891 1 45.19 163 ASP B CA 1
ATOM 2691 C C . ASP B 1 163 ? -0.386 -12.664 16.031 1 45.19 163 ASP B C 1
ATOM 2693 O O . ASP B 1 163 ? -0.133 -13.797 16.453 1 45.19 163 ASP B O 1
ATOM 2697 N N . ILE B 1 164 ? 0.054 -12.391 14.969 1 36.94 164 ILE B N 1
ATOM 2698 C CA . ILE B 1 164 ? 0.981 -13.406 14.469 1 36.94 164 ILE B CA 1
ATOM 2699 C C . ILE B 1 164 ? 2.398 -13.078 14.938 1 36.94 164 ILE B C 1
ATOM 2701 O O . ILE B 1 164 ? 2.855 -11.938 14.812 1 36.94 164 ILE B O 1
#